Protein AF-0000000078881813 (afdb_homodimer)

Radius of gyration: 20.42 Å; Cα contacts (8 Å, |Δi|>4): 874; chains: 2; bounding box: 48×49×55 Å

Solvent-accessible surface area (backbone atoms only — not comparable to full-atom values): 13806 Å² total; per-residue (Å²): 92,74,41,72,93,50,40,32,41,41,46,77,45,74,48,78,58,74,66,29,39,39,38,38,37,40,37,36,35,58,83,50,38,32,40,39,38,38,39,37,40,37,47,64,66,29,38,38,40,37,37,39,38,37,34,57,82,56,36,33,41,40,38,41,38,37,40,36,49,69,67,31,39,39,38,38,38,39,38,36,33,57,82,50,38,28,40,40,37,40,36,37,40,36,47,64,69,29,38,40,39,39,37,39,37,36,32,58,79,52,37,32,38,40,37,40,38,38,40,36,49,66,73,28,38,38,38,37,38,39,37,36,32,58,82,78,69,42,76,48,74,47,75,46,78,45,115,91,75,40,70,94,49,40,33,40,41,45,77,45,76,46,76,58,74,66,29,38,38,37,39,37,39,37,37,34,58,84,50,37,33,38,40,37,38,37,37,40,36,47,63,68,30,39,39,40,38,38,39,39,36,32,57,81,53,37,33,40,40,36,40,37,37,39,36,50,70,68,31,38,39,39,40,39,40,37,36,34,58,82,50,37,29,39,40,37,40,38,37,40,35,48,65,68,31,38,40,39,38,39,39,38,37,32,58,82,52,38,31,39,40,36,40,36,37,40,36,50,66,73,29,37,40,37,37,38,39,38,37,32,57,82,77,70,42,76,48,74,47,75,46,76,45,113

Structure (mmCIF, N/CA/C/O backbone):
data_AF-0000000078881813-model_v1
#
loop_
_entity.id
_entity.type
_entity.pdbx_description
1 polymer 'Uncharacterized protein'
#
loop_
_atom_site.group_PDB
_atom_site.id
_atom_site.type_symbol
_atom_site.label_atom_id
_atom_site.label_alt_id
_atom_site.label_comp_id
_atom_site.label_asym_id
_atom_site.label_entity_id
_atom_site.label_seq_id
_atom_site.pdbx_PDB_ins_code
_atom_site.Cartn_x
_atom_site.Cartn_y
_atom_site.Cartn_z
_atom_site.occupancy
_atom_site.B_iso_or_equiv
_atom_site.auth_seq_id
_atom_site.auth_comp_id
_atom_site.auth_asym_id
_atom_site.auth_atom_id
_atom_site.pdbx_PDB_model_num
ATOM 1 N N . SER A 1 1 ? 20.75 13.758 -14.344 1 69.25 1 SER A N 1
ATOM 2 C CA . SER A 1 1 ? 20.438 15.07 -14.898 1 69.25 1 SER A CA 1
ATOM 3 C C . SER A 1 1 ? 20.188 16.094 -13.805 1 69.25 1 SER A C 1
ATOM 5 O O . SER A 1 1 ? 19.484 15.812 -12.828 1 69.25 1 SER A O 1
ATOM 7 N N . LEU A 1 2 ? 21 17.188 -1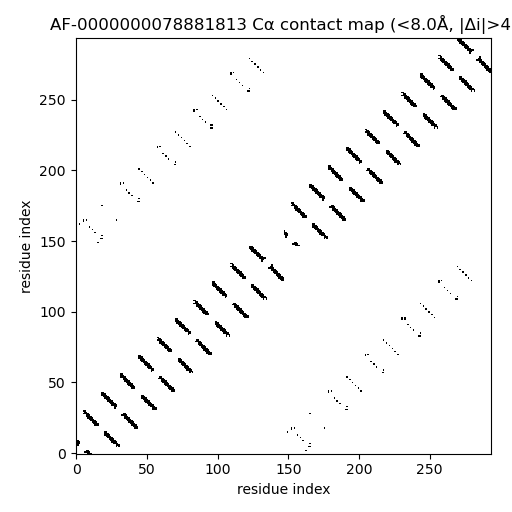3.742 1 71.38 2 LEU A N 1
ATOM 8 C CA . LEU A 1 2 ? 20.828 18.312 -12.82 1 71.38 2 LEU A CA 1
ATOM 9 C C . LEU A 1 2 ? 20.328 19.547 -13.555 1 71.38 2 LEU A C 1
ATOM 11 O O . LEU A 1 2 ? 20.922 19.953 -14.562 1 71.38 2 LEU A O 1
ATOM 15 N N . ILE A 1 3 ? 19.156 19.906 -13.164 1 71.25 3 ILE A N 1
ATOM 16 C CA . ILE A 1 3 ? 18.688 21.203 -13.664 1 71.25 3 ILE A CA 1
ATOM 17 C C . ILE A 1 3 ? 18.859 22.266 -12.586 1 71.25 3 ILE A C 1
ATOM 19 O O . ILE A 1 3 ? 18.094 22.297 -11.617 1 71.25 3 ILE A O 1
ATOM 23 N N . GLN A 1 4 ? 19.844 23.031 -12.68 1 72.12 4 GLN A N 1
ATOM 24 C CA . GLN A 1 4 ? 20.281 23.969 -11.648 1 72.12 4 GLN A CA 1
ATOM 25 C C . GLN A 1 4 ? 19.219 25.031 -11.391 1 72.12 4 GLN A C 1
ATOM 27 O O . GLN A 1 4 ? 18.938 25.359 -10.242 1 72.12 4 GLN A O 1
ATOM 32 N N . LYS A 1 5 ? 18.672 25.516 -12.523 1 69.5 5 LYS A N 1
ATOM 33 C CA . LYS A 1 5 ? 17.719 26.609 -12.352 1 69.5 5 LYS A CA 1
ATOM 34 C C . LYS A 1 5 ? 16.516 26.156 -11.539 1 69.5 5 LYS A C 1
ATOM 36 O O . LYS A 1 5 ? 16.016 26.906 -10.695 1 69.5 5 LYS A O 1
ATOM 41 N N . SER A 1 6 ? 16.172 24.938 -11.672 1 69.44 6 SER A N 1
ATOM 42 C CA . SER A 1 6 ? 15.016 24.406 -10.977 1 69.44 6 SER A CA 1
ATOM 43 C C . SER A 1 6 ? 15.422 23.703 -9.688 1 69.44 6 SER A C 1
ATOM 45 O O . SER A 1 6 ? 14.562 23.344 -8.875 1 69.44 6 SER A O 1
ATOM 47 N N . ARG A 1 7 ? 16.766 23.531 -9.562 1 87.06 7 ARG A N 1
ATOM 48 C CA . ARG A 1 7 ? 17.297 22.844 -8.383 1 87.06 7 ARG A CA 1
ATOM 49 C C . ARG A 1 7 ? 16.719 21.438 -8.258 1 87.06 7 ARG A C 1
ATOM 51 O O . ARG A 1 7 ? 16.281 21.031 -7.18 1 87.06 7 ARG A O 1
ATOM 58 N N . VAL A 1 8 ? 16.609 20.781 -9.422 1 90.12 8 VAL A N 1
ATOM 59 C CA . VAL A 1 8 ? 16.125 19.406 -9.508 1 90.12 8 VAL A CA 1
ATOM 60 C C . VAL A 1 8 ? 17.281 18.484 -9.875 1 90.12 8 VAL A C 1
ATOM 62 O O . VAL A 1 8 ? 18.016 18.75 -10.828 1 90.12 8 VAL A O 1
ATOM 65 N N . LEU A 1 9 ? 17.453 17.438 -9.133 1 92.12 9 LEU A N 1
ATOM 66 C CA . LEU A 1 9 ? 18.406 16.359 -9.422 1 92.12 9 LEU A CA 1
ATOM 67 C C . LEU A 1 9 ? 17.688 15.055 -9.711 1 92.12 9 LEU A C 1
ATOM 69 O O . LEU A 1 9 ? 16.828 14.633 -8.945 1 92.12 9 LEU A O 1
ATOM 73 N N . VAL A 1 10 ? 17.953 14.484 -10.836 1 91.81 10 VAL A N 1
ATOM 74 C CA . VAL A 1 10 ? 17.438 13.164 -11.188 1 91.81 10 VAL A CA 1
ATOM 75 C C . VAL A 1 10 ? 18.594 12.227 -11.5 1 91.81 10 VAL A C 1
ATOM 77 O O . VAL A 1 10 ? 19.5 12.57 -12.273 1 91.81 10 VAL A O 1
ATOM 80 N N . MET A 1 11 ? 18.562 11.078 -10.883 1 91.19 11 MET A N 1
ATOM 81 C CA . MET A 1 11 ? 19.547 10.023 -11.117 1 91.19 11 MET A CA 1
ATOM 82 C C . MET A 1 11 ? 18.859 8.703 -11.438 1 91.19 11 MET A C 1
ATOM 84 O O . MET A 1 11 ? 17.953 8.281 -10.727 1 91.19 11 MET A O 1
ATOM 88 N N . ASN A 1 12 ? 19.297 8.203 -12.5 1 88.25 12 ASN A N 1
ATOM 89 C CA . ASN A 1 12 ? 18.828 6.883 -12.906 1 88.25 12 ASN A CA 1
ATOM 90 C C . ASN A 1 12 ? 19.984 5.902 -13.07 1 88.25 12 ASN A C 1
ATOM 92 O O . ASN A 1 12 ? 20.922 6.164 -13.828 1 88.25 12 ASN A O 1
ATOM 96 N N . ILE A 1 13 ? 19.859 4.938 -12.344 1 91.75 13 ILE A N 1
ATOM 97 C CA . ILE A 1 13 ? 20.859 3.877 -12.469 1 91.75 13 ILE A CA 1
ATOM 98 C C . ILE A 1 13 ? 20.172 2.564 -12.836 1 91.75 13 ILE A C 1
ATOM 100 O O . ILE A 1 13 ? 19.172 2.18 -12.219 1 91.75 13 ILE A O 1
ATOM 104 N N . SER A 1 14 ? 20.609 1.978 -13.922 1 89.75 14 SER A N 1
ATOM 105 C CA . SER A 1 14 ? 20.156 0.64 -14.281 1 89.75 14 SER A CA 1
ATOM 106 C C . SER A 1 14 ? 21.328 -0.321 -14.445 1 89.75 14 SER A C 1
ATOM 108 O O . SER A 1 14 ? 22.281 -0.03 -15.18 1 89.75 14 SER A O 1
ATOM 110 N N . LEU A 1 15 ? 21.266 -1.338 -13.75 1 91.88 15 LEU A N 1
ATOM 111 C CA . LEU A 1 15 ? 22.281 -2.383 -13.844 1 91.88 15 LEU A CA 1
ATOM 112 C C . LEU A 1 15 ? 21.656 -3.707 -14.273 1 91.88 15 LEU A C 1
ATOM 114 O O . LEU A 1 15 ? 20.672 -4.16 -13.68 1 91.88 15 LEU A O 1
ATOM 118 N N . ILE A 1 16 ? 22.156 -4.25 -15.398 1 90.12 16 ILE A N 1
ATOM 119 C CA . ILE A 1 16 ? 21.672 -5.531 -15.906 1 90.12 16 ILE A CA 1
ATOM 120 C C . ILE A 1 16 ? 22.812 -6.551 -15.891 1 90.12 16 ILE A C 1
ATOM 122 O O . ILE A 1 16 ? 23.875 -6.316 -16.484 1 90.12 16 ILE A O 1
ATOM 126 N N . GLN A 1 17 ? 22.672 -7.57 -15.117 1 86.75 17 GLN A N 1
ATOM 127 C CA . GLN A 1 17 ? 23.625 -8.672 -15.078 1 86.75 17 GLN A CA 1
ATOM 128 C C . GLN A 1 17 ? 22.938 -10.016 -15.289 1 86.75 17 GLN A C 1
ATOM 130 O O . GLN A 1 17 ? 22.312 -10.547 -14.367 1 86.75 17 GLN A O 1
ATOM 135 N N . LYS A 1 18 ? 23.047 -10.594 -16.516 1 78.12 18 LYS A N 1
ATOM 136 C CA . LYS A 1 18 ? 22.328 -11.812 -16.875 1 78.12 18 LYS A CA 1
ATOM 137 C C . LYS A 1 18 ? 20.828 -11.656 -16.688 1 78.12 18 LYS A C 1
ATOM 139 O O . LYS A 1 18 ? 20.203 -10.82 -17.328 1 78.12 18 LYS A O 1
ATOM 144 N N . SER A 1 19 ? 20.25 -12.367 -15.836 1 74.81 19 SER A N 1
ATOM 145 C CA . SER A 1 19 ? 18.812 -12.305 -15.664 1 74.81 19 SER A CA 1
ATOM 146 C C . SER A 1 19 ? 18.438 -11.453 -14.453 1 74.81 19 SER A C 1
ATOM 148 O O . SER A 1 19 ? 17.312 -11.547 -13.945 1 74.81 19 SER A O 1
ATOM 150 N N . ARG A 1 20 ? 19.438 -10.633 -14.086 1 88.81 20 ARG A N 1
ATOM 151 C CA . ARG A 1 20 ? 19.172 -9.734 -12.969 1 88.81 20 ARG A CA 1
ATOM 152 C C . ARG A 1 20 ? 19.141 -8.281 -13.43 1 88.81 20 ARG A C 1
ATOM 154 O O . ARG A 1 20 ? 20 -7.848 -14.203 1 88.81 20 ARG A O 1
ATOM 161 N N . VAL A 1 21 ? 18.141 -7.633 -12.969 1 93.31 21 VAL A N 1
ATOM 162 C CA . VAL A 1 21 ? 17.984 -6.223 -13.32 1 93.31 21 VAL A CA 1
ATOM 163 C C . VAL A 1 21 ? 17.812 -5.395 -12.047 1 93.31 21 VAL A C 1
ATOM 165 O O . VAL A 1 21 ? 16.938 -5.695 -11.219 1 93.31 21 VAL A O 1
ATOM 168 N N . LEU A 1 22 ? 18.594 -4.398 -11.844 1 95.56 22 LEU A N 1
ATOM 169 C CA . LEU A 1 22 ? 18.453 -3.412 -10.781 1 95.56 22 LEU A CA 1
ATOM 170 C C . LEU A 1 22 ? 18.219 -2.02 -11.352 1 95.56 22 LEU A C 1
ATOM 172 O O . LEU A 1 22 ? 19.016 -1.545 -12.18 1 95.56 22 LEU A O 1
ATOM 176 N N . ILE A 1 23 ? 17.141 -1.472 -10.922 1 94.62 23 ILE A N 1
ATOM 177 C CA . ILE A 1 23 ? 16.828 -0.104 -11.32 1 94.62 23 ILE A CA 1
ATOM 178 C C . ILE A 1 23 ? 16.672 0.777 -10.086 1 94.62 23 ILE A C 1
ATOM 180 O O . ILE A 1 23 ? 15.938 0.432 -9.164 1 94.62 23 ILE A O 1
ATOM 184 N N . VAL A 1 24 ? 17.375 1.812 -10.07 1 95.44 24 VAL A N 1
ATOM 185 C CA . VAL A 1 24 ? 17.281 2.789 -8.992 1 95.44 24 VAL A CA 1
ATOM 186 C C . VAL A 1 24 ? 17.078 4.184 -9.57 1 95.44 24 VAL A C 1
ATOM 188 O O . VAL A 1 24 ? 17.859 4.637 -10.406 1 95.44 24 VAL A O 1
ATOM 191 N N . ASN A 1 25 ? 16.016 4.715 -9.18 1 93.31 25 ASN A N 1
ATOM 192 C CA . ASN A 1 25 ? 15.766 6.109 -9.531 1 93.31 25 ASN A CA 1
ATOM 193 C C . ASN A 1 25 ? 15.656 6.992 -8.289 1 93.31 25 ASN A C 1
ATOM 195 O O . ASN A 1 25 ? 14.938 6.656 -7.348 1 93.31 25 ASN A O 1
ATOM 199 N N . LYS A 1 26 ? 16.312 8.039 -8.359 1 94.56 26 LYS A N 1
ATOM 200 C CA . LYS A 1 26 ? 16.25 9.031 -7.289 1 94.56 26 LYS A CA 1
ATOM 201 C C . LYS A 1 26 ? 15.992 10.43 -7.844 1 94.56 26 LYS A C 1
ATOM 203 O O . LYS A 1 26 ? 16.641 10.859 -8.797 1 94.56 26 LYS A O 1
ATOM 208 N N . SER A 1 27 ? 15.008 11.039 -7.344 1 91.69 27 SER A N 1
ATOM 209 C CA . SER A 1 27 ? 14.711 12.422 -7.703 1 91.69 27 SER A CA 1
ATOM 210 C C . SER A 1 27 ? 14.625 13.312 -6.469 1 91.69 27 SER A C 1
ATOM 212 O O . SER A 1 27 ? 13.961 12.961 -5.488 1 91.69 27 SER A O 1
ATOM 214 N N . LEU A 1 28 ? 15.258 14.445 -6.586 1 94.12 28 LEU A N 1
ATOM 215 C CA . LEU A 1 28 ? 15.258 15.43 -5.512 1 94.12 28 LEU A CA 1
ATOM 216 C C . LEU A 1 28 ? 14.883 16.812 -6.039 1 94.12 28 LEU A C 1
ATOM 218 O O . LEU A 1 28 ? 15.547 17.328 -6.938 1 94.12 28 LEU A O 1
ATOM 222 N N . ILE A 1 29 ? 13.82 17.266 -5.52 1 92.75 29 ILE A N 1
ATOM 223 C CA . ILE A 1 29 ? 13.477 18.656 -5.789 1 92.75 29 ILE A CA 1
ATOM 224 C C . ILE A 1 29 ? 13.789 19.516 -4.562 1 92.75 29 ILE A C 1
ATOM 226 O O . ILE A 1 29 ? 13.062 19.469 -3.564 1 92.75 29 ILE A O 1
ATOM 230 N N . GLN A 1 30 ? 14.68 20.359 -4.652 1 91.25 30 GLN A N 1
ATOM 231 C CA . GLN A 1 30 ? 15.219 21.062 -3.494 1 91.25 30 GLN A CA 1
ATOM 232 C C . GLN A 1 30 ? 14.281 22.172 -3.047 1 91.25 30 GLN A C 1
ATOM 234 O O . GLN A 1 30 ? 14.078 22.375 -1.848 1 91.25 30 GLN A O 1
ATOM 239 N N . LYS A 1 31 ? 13.695 22.844 -4.012 1 86.81 31 LYS A N 1
ATOM 240 C CA . LYS A 1 31 ? 12.852 23.969 -3.646 1 86.81 31 LYS A CA 1
ATOM 241 C C . LYS A 1 31 ? 11.656 23.531 -2.812 1 86.81 31 LYS A C 1
ATOM 243 O O . LYS A 1 31 ? 11.266 24.203 -1.858 1 86.81 31 LYS A O 1
ATOM 248 N N . SER A 1 32 ? 11.172 22.453 -3.174 1 86.31 32 SER A N 1
ATOM 249 C CA . SER A 1 32 ? 10 21.938 -2.467 1 86.31 32 SER A CA 1
ATOM 250 C C . SER A 1 32 ? 10.414 20.938 -1.386 1 86.31 32 SER A C 1
ATOM 252 O O . SER A 1 32 ? 9.57 20.453 -0.624 1 86.31 32 SER A O 1
ATOM 254 N N . ARG A 1 33 ? 11.688 20.578 -1.403 1 93.56 33 ARG A N 1
ATOM 255 C CA . ARG A 1 33 ? 12.227 19.625 -0.442 1 93.56 33 ARG A CA 1
ATOM 256 C C . ARG A 1 33 ? 11.523 18.281 -0.556 1 93.56 33 ARG A C 1
ATOM 258 O O . ARG A 1 33 ? 11.07 17.719 0.447 1 93.56 33 ARG A O 1
ATOM 265 N N . VAL A 1 34 ? 11.398 17.828 -1.72 1 95.44 34 VAL A N 1
ATOM 266 C CA . VAL A 1 34 ? 10.773 16.547 -2.02 1 95.44 34 VAL A CA 1
ATOM 267 C C . VAL A 1 34 ? 11.836 15.555 -2.506 1 95.44 34 VAL A C 1
ATOM 269 O O . VAL A 1 34 ? 12.641 15.875 -3.381 1 95.44 34 VAL A O 1
ATOM 272 N N . LEU A 1 35 ? 11.859 14.422 -1.918 1 96.75 35 LEU A N 1
ATOM 273 C CA . LEU A 1 35 ? 12.695 13.305 -2.332 1 96.75 35 LEU A CA 1
ATOM 274 C C . LEU A 1 35 ? 11.852 12.094 -2.717 1 96.75 35 LEU A C 1
ATOM 276 O O . LEU A 1 35 ? 10.945 11.703 -1.97 1 96.75 35 LEU A O 1
ATOM 280 N N . VAL A 1 36 ? 12.047 11.555 -3.863 1 97.38 36 VAL A N 1
ATOM 281 C CA . VAL A 1 36 ? 11.422 10.312 -4.305 1 97.38 36 VAL A CA 1
ATOM 282 C C . VAL A 1 36 ? 12.492 9.32 -4.742 1 97.38 36 VAL A C 1
ATOM 284 O O . VAL A 1 36 ? 13.391 9.664 -5.512 1 97.38 36 VAL A O 1
ATOM 287 N N . MET A 1 37 ? 12.391 8.117 -4.254 1 97 37 MET A N 1
ATOM 288 C CA . MET A 1 37 ? 13.297 7.035 -4.609 1 97 37 MET A CA 1
ATOM 289 C C . MET A 1 37 ? 12.523 5.773 -4.977 1 97 37 MET A C 1
ATOM 291 O O . MET A 1 37 ? 11.609 5.371 -4.258 1 97 37 MET A O 1
ATOM 295 N N . ASN A 1 38 ? 12.867 5.324 -6.07 1 95.38 38 ASN A N 1
ATOM 296 C CA . ASN A 1 38 ? 12.312 4.055 -6.523 1 95.38 38 ASN A CA 1
ATOM 297 C C . ASN A 1 38 ? 13.406 3.012 -6.742 1 95.38 38 ASN A C 1
ATOM 299 O O . ASN A 1 38 ? 14.406 3.287 -7.41 1 95.38 38 ASN A O 1
ATOM 303 N N . ILE A 1 39 ? 13.18 1.931 -6.215 1 97.31 39 ILE A N 1
ATOM 304 C CA . ILE A 1 39 ? 14.109 0.819 -6.402 1 97.31 39 ILE A CA 1
ATOM 305 C C . ILE A 1 39 ? 13.352 -0.406 -6.906 1 97.31 39 ILE A C 1
ATOM 307 O O . ILE A 1 39 ? 12.312 -0.776 -6.344 1 97.31 39 ILE A O 1
ATOM 311 N N . SER A 1 40 ? 13.812 -0.958 -7.926 1 96.25 40 SER A N 1
ATOM 312 C CA . SER A 1 40 ? 13.273 -2.223 -8.414 1 96.25 40 SER A CA 1
ATOM 313 C C . SER A 1 40 ? 14.391 -3.244 -8.633 1 96.25 40 SER A C 1
ATOM 315 O O . SER A 1 40 ? 15.398 -2.941 -9.266 1 96.25 40 SER A O 1
ATOM 317 N N . LEU A 1 41 ? 14.211 -4.352 -8.109 1 97.62 41 LEU A N 1
ATOM 318 C CA . LEU A 1 41 ? 15.117 -5.477 -8.297 1 97.62 41 LEU A CA 1
ATOM 319 C C . LEU A 1 41 ? 14.375 -6.684 -8.859 1 97.62 41 LEU A C 1
ATOM 321 O O . LEU A 1 41 ? 13.406 -7.156 -8.266 1 97.62 41 LEU A O 1
ATOM 325 N N . ILE A 1 42 ? 14.773 -7.117 -10.016 1 95.31 42 ILE A N 1
ATOM 326 C CA . ILE A 1 42 ? 14.18 -8.281 -10.664 1 95.31 42 ILE A CA 1
ATOM 327 C C . ILE A 1 42 ? 15.234 -9.383 -10.805 1 95.31 42 ILE A C 1
ATOM 329 O O . ILE A 1 42 ? 16.312 -9.156 -11.344 1 95.31 42 ILE A O 1
ATOM 333 N N . GLN A 1 43 ? 14.938 -10.492 -10.297 1 92.81 43 GLN A N 1
ATOM 334 C CA . GLN A 1 43 ? 15.797 -11.672 -10.414 1 92.81 43 GLN A CA 1
ATOM 335 C C . GLN A 1 43 ? 14.969 -12.922 -10.688 1 92.81 43 GLN A C 1
ATOM 337 O O . GLN A 1 43 ? 14.328 -13.461 -9.781 1 92.81 43 GLN A O 1
ATOM 342 N N . LYS A 1 44 ? 15.023 -13.273 -11.953 1 83 44 LYS A N 1
ATOM 343 C CA . LYS A 1 44 ? 14.172 -14.383 -12.375 1 83 44 LYS A CA 1
ATOM 344 C C . LYS A 1 44 ? 12.703 -14.086 -12.086 1 83 44 LYS A C 1
ATOM 346 O O . LYS A 1 44 ? 12.148 -13.109 -12.594 1 83 44 LYS A O 1
ATOM 351 N N . SER A 1 45 ? 12.109 -14.898 -11.289 1 81.5 45 SER A N 1
ATOM 352 C CA . SER A 1 45 ? 10.688 -14.688 -11.031 1 81.5 45 SER A CA 1
ATOM 353 C C . SER A 1 45 ? 10.469 -13.961 -9.703 1 81.5 45 SER A C 1
ATOM 355 O O . SER A 1 45 ? 9.352 -13.938 -9.18 1 81.5 45 SER A O 1
ATOM 357 N N . ARG A 1 46 ? 11.508 -13.398 -9.242 1 94.25 46 ARG A N 1
ATOM 358 C CA . ARG A 1 46 ? 11.406 -12.594 -8.023 1 94.25 46 ARG A CA 1
ATOM 359 C C . ARG A 1 46 ? 11.469 -11.109 -8.352 1 94.25 46 ARG A C 1
ATOM 361 O O . ARG A 1 46 ? 12.32 -10.672 -9.125 1 94.25 46 ARG A O 1
ATOM 368 N N . VAL A 1 47 ? 10.555 -10.43 -7.812 1 97.38 47 VAL A N 1
ATOM 369 C CA . VAL A 1 47 ? 10.5 -8.992 -8.047 1 97.38 47 VAL A CA 1
ATOM 370 C C . VAL A 1 47 ? 10.391 -8.258 -6.715 1 97.38 47 VAL A C 1
ATOM 372 O O . VAL A 1 47 ? 9.516 -8.562 -5.898 1 97.38 47 VAL A O 1
ATOM 375 N N . LEU A 1 48 ? 11.242 -7.371 -6.414 1 98.5 48 LEU A N 1
ATOM 376 C CA . LEU A 1 48 ? 11.18 -6.438 -5.293 1 98.5 48 LEU A CA 1
ATOM 377 C C . LEU A 1 48 ? 11.047 -5.004 -5.789 1 98.5 48 LEU A C 1
ATOM 379 O O . LEU A 1 48 ? 11.852 -4.539 -6.594 1 98.5 48 LEU A O 1
ATOM 383 N N . VAL A 1 49 ? 10 -4.383 -5.363 1 98.25 49 VAL A N 1
ATOM 384 C CA . VAL A 1 49 ? 9.82 -2.967 -5.672 1 98.25 49 VAL A CA 1
ATOM 385 C C . VAL A 1 49 ? 9.672 -2.17 -4.375 1 98.25 49 VAL A C 1
ATOM 387 O O . VAL A 1 49 ? 8.906 -2.551 -3.486 1 98.25 49 VAL A O 1
ATOM 390 N N . MET A 1 50 ? 10.398 -1.102 -4.254 1 97.94 50 MET A N 1
ATOM 391 C CA . MET A 1 50 ? 10.328 -0.208 -3.1 1 97.94 50 MET A CA 1
ATOM 392 C C . MET A 1 50 ? 10.25 1.248 -3.545 1 97.94 50 MET A C 1
ATOM 394 O O . MET A 1 50 ? 11.023 1.686 -4.398 1 97.94 50 MET A O 1
ATOM 398 N N . ASN A 1 51 ? 9.352 1.87 -3.039 1 97.31 51 ASN A N 1
ATOM 399 C CA . ASN A 1 51 ? 9.227 3.307 -3.264 1 97.31 51 ASN A CA 1
ATOM 400 C C . ASN A 1 51 ? 9.234 4.082 -1.949 1 97.31 51 ASN A C 1
ATOM 402 O O . ASN A 1 51 ? 8.57 3.699 -0.99 1 97.31 51 ASN A O 1
ATOM 406 N N . ILE A 1 52 ? 9.93 5.086 -1.947 1 98.31 52 ILE A N 1
ATOM 407 C CA . ILE A 1 52 ? 9.977 5.988 -0.802 1 98.31 52 ILE A CA 1
ATOM 408 C C . ILE A 1 52 ? 9.734 7.426 -1.266 1 98.31 52 ILE A C 1
ATOM 410 O O . ILE A 1 52 ? 10.383 7.902 -2.197 1 98.31 52 ILE A O 1
ATOM 414 N N . SER A 1 53 ? 8.82 8.094 -0.698 1 97.31 53 SER A N 1
ATOM 415 C CA . SER A 1 53 ? 8.555 9.508 -0.941 1 97.31 53 SER A CA 1
ATOM 416 C C . SER A 1 53 ? 8.602 10.305 0.356 1 97.31 53 SER A C 1
ATOM 418 O O . SER A 1 53 ? 7.918 9.969 1.325 1 97.31 53 SER A O 1
ATOM 420 N N . LEU A 1 54 ? 9.352 11.297 0.348 1 97.69 54 LEU A N 1
ATOM 421 C CA . LEU A 1 54 ? 9.5 12.18 1.502 1 97.69 54 LEU A CA 1
ATOM 422 C C . LEU A 1 54 ? 9.242 13.633 1.113 1 97.69 54 LEU A C 1
ATOM 424 O O . LEU A 1 54 ? 9.898 14.164 0.216 1 97.69 54 LEU A O 1
ATOM 428 N N . ILE A 1 55 ? 8.258 14.148 1.7 1 96.56 55 ILE A N 1
ATOM 429 C CA . ILE A 1 55 ? 8.023 15.586 1.581 1 96.56 55 ILE A CA 1
ATOM 430 C C . ILE A 1 55 ? 8.367 16.281 2.898 1 96.56 55 ILE A C 1
ATOM 432 O O . ILE A 1 55 ? 7.586 16.234 3.854 1 96.56 55 ILE A O 1
ATOM 436 N N . GLN A 1 56 ? 9.375 16.984 2.943 1 95 56 GLN A N 1
ATOM 437 C CA . GLN A 1 56 ? 9.922 17.516 4.191 1 95 56 GLN A CA 1
ATOM 438 C C . GLN A 1 56 ? 9.094 18.672 4.711 1 95 56 GLN A C 1
ATOM 440 O O . GLN A 1 56 ? 8.867 18.797 5.918 1 95 56 GLN A O 1
ATOM 445 N N . LYS A 1 57 ? 8.602 19.469 3.811 1 91.31 57 LYS A N 1
ATOM 446 C CA . LYS A 1 57 ? 7.852 20.641 4.262 1 91.31 57 LYS A CA 1
ATOM 447 C C . LYS A 1 57 ? 6.582 20.219 5 1 91.31 57 LYS A C 1
ATOM 449 O O . LYS A 1 57 ? 6.207 20.844 6 1 91.31 57 LYS A O 1
ATOM 454 N N . SER A 1 58 ? 6.027 19.234 4.504 1 89.56 58 SER A N 1
ATOM 455 C CA . SER A 1 58 ? 4.805 18.734 5.129 1 89.56 58 SER A CA 1
ATOM 456 C C . SER A 1 58 ? 5.109 17.641 6.148 1 89.56 58 SER A C 1
ATOM 458 O O . SER A 1 58 ? 4.207 17.156 6.836 1 89.56 58 SER A O 1
ATOM 460 N N . ARG A 1 59 ? 6.34 17.203 6.168 1 95.81 59 ARG A N 1
ATOM 461 C CA . ARG A 1 59 ? 6.781 16.156 7.074 1 95.81 59 ARG A CA 1
ATOM 462 C C . ARG A 1 59 ? 5.992 14.867 6.844 1 95.81 59 ARG A C 1
ATOM 464 O O . ARG A 1 59 ? 5.477 14.273 7.793 1 95.81 59 ARG A O 1
ATOM 471 N N . VAL A 1 60 ? 5.879 14.531 5.629 1 97.25 60 VAL A N 1
ATOM 472 C CA . VAL A 1 60 ? 5.16 13.328 5.227 1 97.25 60 VAL A CA 1
ATOM 473 C C . VAL A 1 60 ? 6.145 12.312 4.648 1 97.25 60 VAL A C 1
ATOM 475 O O . VAL A 1 60 ? 6.98 12.656 3.811 1 97.25 60 VAL A O 1
ATOM 478 N N . LEU A 1 61 ? 6.129 11.164 5.121 1 98.12 61 LEU A N 1
ATOM 479 C CA . LEU A 1 61 ? 6.879 10.023 4.605 1 98.12 61 LEU A CA 1
ATOM 480 C C . LEU A 1 61 ? 5.938 8.898 4.172 1 98.12 61 LEU A C 1
ATOM 482 O O . LEU A 1 61 ? 5.043 8.508 4.926 1 98.12 61 LEU A O 1
ATOM 486 N N . VAL A 1 62 ? 6.027 8.422 2.969 1 98.56 62 VAL A N 1
ATOM 487 C CA . VAL A 1 62 ? 5.309 7.25 2.473 1 98.56 62 VAL A CA 1
ATOM 488 C C . VAL A 1 62 ? 6.301 6.227 1.927 1 98.56 62 VAL A C 1
ATOM 490 O O . VAL A 1 62 ? 7.184 6.57 1.134 1 98.56 62 VAL A O 1
ATOM 493 N N . MET A 1 63 ? 6.211 5.004 2.357 1 98.5 63 MET A N 1
ATOM 494 C CA . MET A 1 63 ? 7.039 3.896 1.896 1 98.5 63 MET A CA 1
ATOM 495 C C . MET A 1 63 ? 6.176 2.713 1.471 1 98.5 63 MET A C 1
ATOM 497 O O . MET A 1 63 ? 5.277 2.297 2.207 1 98.5 63 MET A O 1
ATOM 501 N N . ASN A 1 64 ? 6.387 2.311 0.31 1 97.81 64 ASN A N 1
ATOM 502 C CA . ASN A 1 64 ? 5.742 1.108 -0.202 1 97.81 64 ASN A CA 1
ATOM 5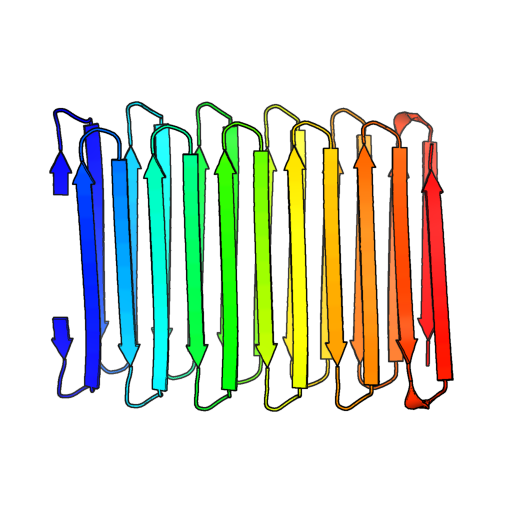03 C C . ASN A 1 64 ? 6.762 0.042 -0.586 1 97.81 64 ASN A C 1
ATOM 505 O O . ASN A 1 64 ? 7.727 0.328 -1.3 1 97.81 64 ASN A O 1
ATOM 509 N N . ILE A 1 65 ? 6.512 -1.092 -0.103 1 98.56 65 ILE A N 1
ATOM 510 C CA . ILE A 1 65 ? 7.363 -2.225 -0.455 1 98.56 65 ILE A CA 1
ATOM 511 C C . ILE A 1 65 ? 6.5 -3.373 -0.976 1 98.56 65 ILE A C 1
ATOM 513 O O . ILE A 1 65 ? 5.488 -3.723 -0.366 1 98.56 65 ILE A O 1
ATOM 517 N N . SER A 1 66 ? 6.848 -3.885 -2.068 1 98.12 66 SER A N 1
ATOM 518 C CA . SER A 1 66 ? 6.215 -5.094 -2.592 1 98.12 66 SER A CA 1
ATOM 519 C C . SER A 1 66 ? 7.254 -6.148 -2.949 1 98.12 66 SER A C 1
ATOM 521 O O . SER A 1 66 ? 8.234 -5.855 -3.631 1 98.12 66 SER A O 1
ATOM 523 N N . LEU A 1 67 ? 7.039 -7.266 -2.486 1 98.62 67 LEU A N 1
ATOM 524 C CA . LEU A 1 67 ? 7.883 -8.414 -2.793 1 98.62 67 LEU A CA 1
ATOM 525 C C . LEU A 1 67 ? 7.059 -9.555 -3.391 1 98.62 67 LEU A C 1
ATOM 527 O O . LEU A 1 67 ? 6.094 -10.016 -2.775 1 98.62 67 LEU A O 1
ATOM 531 N N . ILE A 1 68 ? 7.395 -9.945 -4.57 1 97.62 68 ILE A N 1
ATOM 532 C CA . ILE A 1 68 ? 6.738 -11.062 -5.246 1 97.62 68 ILE A CA 1
ATOM 533 C C . ILE A 1 68 ? 7.73 -12.203 -5.449 1 97.62 68 ILE A C 1
ATOM 535 O O . ILE A 1 68 ? 8.805 -12 -6.02 1 97.62 68 ILE A O 1
ATOM 539 N N . GLN A 1 69 ? 7.383 -13.305 -4.996 1 94.31 69 GLN A N 1
ATOM 540 C CA . GLN A 1 69 ? 8.18 -14.516 -5.172 1 94.31 69 GLN A CA 1
ATOM 541 C C . GLN A 1 69 ? 7.293 -15.711 -5.504 1 94.31 69 GLN A C 1
ATOM 543 O O . GLN A 1 69 ? 6.625 -16.266 -4.621 1 94.31 69 GLN A O 1
ATOM 548 N N . LYS A 1 70 ? 7.328 -16.031 -6.754 1 83.56 70 LYS A N 1
ATOM 549 C CA . LYS A 1 70 ? 6.418 -17.078 -7.203 1 83.56 70 LYS A CA 1
ATOM 550 C C . LYS A 1 70 ? 4.969 -16.703 -6.898 1 83.56 70 LYS A C 1
ATOM 552 O O . LYS A 1 70 ? 4.465 -15.688 -7.367 1 83.56 70 LYS A O 1
ATOM 557 N N . SER A 1 71 ? 4.312 -17.5 -6.129 1 81.56 71 SER A N 1
ATOM 558 C CA . SER A 1 71 ? 2.908 -17.219 -5.855 1 81.56 71 SER A CA 1
ATOM 559 C C . SER A 1 71 ? 2.73 -16.547 -4.492 1 81.56 71 SER A C 1
ATOM 561 O O . SER A 1 71 ? 1.622 -16.516 -3.953 1 81.56 71 SER A O 1
ATOM 563 N N . ARG A 1 72 ? 3.781 -16.062 -4.02 1 95.19 72 ARG A N 1
ATOM 564 C CA . ARG A 1 72 ? 3.701 -15.32 -2.762 1 95.19 72 ARG A CA 1
ATOM 565 C C . ARG A 1 72 ? 3.854 -13.828 -2.994 1 95.19 72 ARG A C 1
ATOM 567 O O . ARG A 1 72 ? 4.703 -13.398 -3.777 1 95.19 72 ARG A O 1
ATOM 574 N N . VAL A 1 73 ? 3.057 -13.133 -2.377 1 98.31 73 VAL A N 1
ATOM 575 C CA . VAL A 1 73 ? 3.09 -11.672 -2.49 1 98.31 73 VAL A CA 1
ATOM 576 C C . VAL A 1 73 ? 3.111 -11.047 -1.099 1 98.31 73 VAL A C 1
ATOM 578 O O . VAL A 1 73 ? 2.301 -11.398 -0.239 1 98.31 73 VAL A O 1
ATOM 581 N N . LEU A 1 74 ? 4.043 -10.242 -0.786 1 98.62 74 LEU A N 1
ATOM 582 C CA . LEU A 1 74 ? 4.094 -9.398 0.405 1 98.62 74 LEU A CA 1
ATOM 583 C C . LEU A 1 74 ? 4.02 -7.926 0.029 1 98.62 74 LEU A C 1
ATOM 585 O O . LEU A 1 74 ? 4.801 -7.449 -0.796 1 98.62 74 LEU A O 1
ATOM 589 N N . VAL A 1 75 ? 3.064 -7.27 0.548 1 98.62 75 VAL A N 1
ATOM 590 C CA . VAL A 1 75 ? 2.943 -5.824 0.365 1 98.62 75 VAL A CA 1
ATOM 591 C C . VAL A 1 75 ? 2.943 -5.129 1.724 1 98.62 75 VAL A C 1
ATOM 593 O O . VAL A 1 75 ? 2.227 -5.543 2.639 1 98.62 75 VAL A O 1
ATOM 596 N N . LYS A 1 76 ? 3.805 -4.113 1.902 1 98.44 76 LYS A N 1
ATOM 597 C CA . LYS A 1 76 ? 3.863 -3.289 3.105 1 98.44 76 LYS A CA 1
ATOM 598 C C . LYS A 1 76 ? 3.82 -1.805 2.756 1 98.44 76 LYS A C 1
ATOM 600 O O . LYS A 1 76 ? 4.594 -1.336 1.921 1 98.44 76 LYS A O 1
ATOM 605 N N . ASN A 1 77 ? 2.898 -1.148 3.328 1 98.25 77 ASN A N 1
ATOM 606 C CA . ASN A 1 77 ? 2.822 0.303 3.197 1 98.25 77 ASN A CA 1
ATOM 607 C C . ASN A 1 77 ? 2.93 0.995 4.551 1 98.25 77 ASN A C 1
ATOM 609 O O . ASN A 1 77 ? 2.287 0.578 5.52 1 98.25 77 ASN A O 1
ATOM 613 N N . ILE A 1 78 ? 3.66 1.957 4.586 1 98.62 78 ILE A N 1
ATOM 614 C CA . ILE A 1 78 ? 3.789 2.787 5.777 1 98.62 78 ILE A CA 1
ATOM 615 C C . ILE A 1 78 ? 3.615 4.258 5.406 1 98.62 78 ILE A C 1
ATOM 617 O O . ILE A 1 78 ? 4.27 4.754 4.484 1 98.62 78 ILE A O 1
ATOM 621 N N . SER A 1 79 ? 2.75 4.926 6.059 1 98.06 79 SER A N 1
ATOM 622 C CA . SER A 1 79 ? 2.551 6.363 5.902 1 98.06 79 SER A CA 1
ATOM 623 C C . SER A 1 79 ? 2.668 7.09 7.238 1 98.06 79 SER A C 1
ATOM 625 O O . SER A 1 79 ? 1.991 6.734 8.203 1 98.06 79 SER A O 1
ATOM 627 N N . LEU A 1 80 ? 3.473 8.055 7.246 1 98.12 80 LEU A N 1
ATOM 628 C CA . LEU A 1 80 ? 3.697 8.844 8.445 1 98.12 80 LEU A CA 1
ATOM 629 C C . LEU A 1 80 ? 3.504 10.336 8.164 1 98.12 80 LEU A C 1
ATOM 631 O O . LEU A 1 80 ? 4.156 10.891 7.281 1 98.12 80 LEU A O 1
ATOM 635 N N . ILE A 1 81 ? 2.574 10.859 8.844 1 97.25 81 ILE A N 1
ATOM 636 C CA . ILE A 1 81 ? 2.416 12.305 8.836 1 97.25 81 ILE A CA 1
ATOM 637 C C . ILE A 1 81 ? 2.824 12.875 10.188 1 97.25 81 ILE A C 1
ATOM 639 O O . ILE A 1 81 ? 2.061 12.805 11.156 1 97.25 81 ILE A O 1
ATOM 643 N N . GLN A 1 82 ? 3.883 13.516 10.273 1 95.88 82 GLN A N 1
ATOM 644 C CA . GLN A 1 82 ? 4.477 13.914 11.547 1 95.88 82 GLN A CA 1
ATOM 645 C C . GLN A 1 82 ? 3.732 15.102 12.148 1 95.88 82 GLN A C 1
ATOM 647 O O . GLN A 1 82 ? 3.555 15.172 13.367 1 95.88 82 GLN A O 1
ATOM 652 N N . LYS A 1 83 ? 3.291 15.953 11.305 1 93.19 83 LYS A N 1
ATOM 653 C CA . LYS A 1 83 ? 2.617 17.141 11.844 1 93.19 83 LYS A CA 1
ATOM 654 C C . LYS A 1 83 ? 1.351 16.75 12.594 1 93.19 83 LYS A C 1
ATOM 656 O O . LYS A 1 83 ? 1.034 17.344 13.633 1 93.19 83 LYS A O 1
ATOM 661 N N . SER A 1 84 ? 0.737 15.789 12.062 1 90.44 84 SER A N 1
ATOM 662 C CA . SER A 1 84 ? -0.496 15.328 12.688 1 90.44 84 SER A CA 1
ATOM 663 C C . SER A 1 84 ? -0.235 14.156 13.625 1 90.44 84 SER A C 1
ATOM 665 O O . SER A 1 84 ? -1.152 13.664 14.281 1 90.44 84 SER A O 1
ATOM 667 N N . ARG A 1 85 ? 0.97 13.648 13.617 1 96.44 85 ARG A N 1
ATOM 668 C CA . ARG A 1 85 ? 1.363 12.508 14.438 1 96.44 85 ARG A CA 1
ATOM 669 C C . ARG A 1 85 ? 0.501 11.289 14.125 1 96.44 85 ARG A C 1
ATOM 671 O O . ARG A 1 85 ? -0.023 10.641 15.039 1 96.44 85 ARG A O 1
ATOM 678 N N . VAL A 1 86 ? 0.346 11.086 12.891 1 97.44 86 VAL A N 1
ATOM 679 C CA . VAL A 1 86 ? -0.446 9.953 12.422 1 97.44 86 VAL A CA 1
ATOM 680 C C . VAL A 1 86 ? 0.466 8.922 11.75 1 97.44 86 VAL A C 1
ATOM 682 O O . VAL A 1 86 ? 1.304 9.281 10.914 1 97.44 86 VAL A O 1
ATOM 685 N N . LEU A 1 87 ? 0.379 7.727 12.133 1 98.31 87 LEU A N 1
ATOM 686 C CA . LEU A 1 87 ? 1.045 6.586 11.516 1 98.31 87 LEU A CA 1
ATOM 687 C C . LEU A 1 87 ? 0.027 5.551 11.047 1 98.31 87 LEU A C 1
ATOM 689 O O . LEU A 1 87 ? -0.858 5.152 11.805 1 98.31 87 LEU A O 1
ATOM 693 N N . VAL A 1 88 ? 0.076 5.184 9.797 1 98.62 88 VAL A N 1
ATOM 694 C CA . VAL A 1 88 ? -0.723 4.09 9.25 1 98.62 88 VAL A CA 1
ATOM 695 C C . VAL A 1 88 ? 0.194 3.045 8.617 1 98.62 88 VAL A C 1
ATOM 697 O O . VAL A 1 88 ? 1.082 3.383 7.832 1 98.62 88 VAL A O 1
ATOM 700 N N . MET A 1 89 ? 0.036 1.784 8.938 1 98.5 89 MET A N 1
ATOM 701 C CA . MET A 1 89 ? 0.788 0.662 8.383 1 98.5 89 MET A CA 1
ATOM 702 C C . MET A 1 89 ? -0.152 -0.439 7.902 1 98.5 89 MET A C 1
ATOM 704 O O . MET A 1 89 ? -1.045 -0.864 8.633 1 98.5 89 MET A O 1
ATOM 708 N N . ASN A 1 90 ? -0.024 -0.777 6.738 1 97.88 90 ASN A N 1
ATOM 709 C CA . ASN A 1 90 ? -0.744 -1.907 6.164 1 97.88 90 ASN A CA 1
ATOM 710 C C . ASN A 1 90 ? 0.21 -3.008 5.707 1 97.88 90 ASN A C 1
ATOM 712 O O . ASN A 1 90 ? 1.194 -2.734 5.016 1 97.88 90 ASN A O 1
ATOM 716 N N . ILE A 1 91 ? -0.08 -4.129 6.07 1 98.69 91 ILE A N 1
ATOM 717 C CA . ILE A 1 91 ? 0.683 -5.289 5.629 1 98.69 91 ILE A CA 1
ATOM 718 C C . ILE A 1 91 ? -0.265 -6.34 5.055 1 98.69 91 ILE A C 1
ATOM 720 O O . ILE A 1 91 ? -1.283 -6.668 5.668 1 98.69 91 ILE A O 1
ATOM 724 N N . SER A 1 92 ? 0.009 -6.809 3.965 1 98.25 92 SER A N 1
ATOM 725 C CA . SER A 1 92 ? -0.723 -7.926 3.379 1 98.25 92 SER A CA 1
ATOM 726 C C . SER A 1 92 ? 0.226 -9.031 2.92 1 98.25 92 SER A C 1
ATOM 728 O O . SER A 1 92 ? 1.252 -8.75 2.297 1 98.25 92 SER A O 1
ATOM 730 N N . ILE A 1 93 ? -0.062 -10.156 3.24 1 98.62 93 ILE A N 1
ATOM 731 C CA . ILE A 1 93 ? 0.669 -11.336 2.793 1 98.62 93 ILE A CA 1
ATOM 732 C C . ILE A 1 93 ? -0.29 -12.312 2.119 1 98.62 93 ILE A C 1
ATOM 734 O O . ILE A 1 93 ? -1.309 -12.695 2.701 1 98.62 93 ILE A O 1
ATOM 738 N N . ILE A 1 94 ? 0.019 -12.688 0.952 1 98 94 ILE A N 1
ATOM 739 C CA . ILE A 1 94 ? -0.753 -13.672 0.202 1 98 94 ILE A CA 1
ATOM 740 C C . ILE A 1 94 ? 0.134 -14.859 -0.156 1 98 94 ILE A C 1
ATOM 742 O O . ILE A 1 94 ? 1.207 -14.688 -0.74 1 98 94 ILE A O 1
ATOM 746 N N . GLN A 1 95 ? -0.271 -15.961 0.146 1 94.88 95 GLN A N 1
ATOM 747 C CA . GLN A 1 95 ? 0.41 -17.203 -0.191 1 94.88 95 GLN A CA 1
ATOM 748 C C . GLN A 1 95 ? -0.59 -18.297 -0.545 1 94.88 95 GLN A C 1
ATOM 750 O O . GLN A 1 95 ? -1.261 -18.844 0.334 1 94.88 95 GLN A O 1
ATOM 755 N N . LYS A 1 96 ? -0.684 -18.531 -1.804 1 86.25 96 LYS A N 1
ATOM 756 C CA . LYS A 1 96 ? -1.709 -19.453 -2.277 1 86.25 96 LYS A CA 1
ATOM 757 C C . LYS A 1 96 ? -3.104 -18.984 -1.869 1 86.25 96 LYS A C 1
ATOM 759 O O . LYS A 1 96 ? -3.525 -17.875 -2.23 1 86.25 96 LYS A O 1
ATOM 764 N N . SER A 1 97 ? -3.756 -19.781 -1.092 1 83.5 97 SER A N 1
ATOM 765 C CA . SER A 1 97 ? -5.117 -19.422 -0.716 1 83.5 97 SER A CA 1
ATOM 766 C C . SER A 1 97 ? -5.168 -18.875 0.704 1 83.5 97 SER A C 1
ATOM 768 O O . SER A 1 97 ? -6.246 -18.75 1.291 1 83.5 97 SER A O 1
ATOM 770 N N . ARG A 1 98 ? -4.055 -18.516 1.175 1 95.75 98 ARG A N 1
ATOM 771 C CA . ARG A 1 98 ? -4.004 -17.891 2.49 1 95.75 98 ARG A CA 1
ATOM 772 C C . ARG A 1 98 ? -3.75 -16.391 2.367 1 95.75 98 ARG A C 1
ATOM 774 O O . ARG A 1 98 ? -2.898 -15.961 1.585 1 95.75 98 ARG A O 1
ATOM 781 N N . VAL A 1 99 ? -4.465 -15.711 3.1 1 98.31 99 VAL A N 1
ATOM 782 C CA . VAL A 1 99 ? -4.336 -14.258 3.078 1 98.31 99 VAL A CA 1
ATOM 783 C C . VAL A 1 99 ? -4.254 -13.727 4.508 1 98.31 99 VAL A C 1
ATOM 785 O O . VAL A 1 99 ? -5.09 -14.055 5.352 1 98.31 99 VAL A O 1
ATOM 788 N N . LEU A 1 100 ? -3.26 -12.992 4.84 1 98.62 100 LEU A N 1
ATOM 789 C CA . LEU A 1 100 ? -3.137 -12.234 6.082 1 98.62 100 LEU A CA 1
ATOM 790 C C . LEU A 1 100 ? -3.109 -10.734 5.809 1 98.62 100 LEU A C 1
ATOM 792 O O . LEU A 1 100 ? -2.303 -10.266 5.004 1 98.62 100 LEU A O 1
ATOM 796 N N . VAL A 1 101 ? -3.979 -10.055 6.387 1 98.62 101 VAL A N 1
ATOM 797 C CA . VAL A 1 101 ? -3.994 -8.594 6.305 1 98.62 101 VAL A CA 1
ATOM 798 C C . VAL A 1 101 ? -3.938 -7.996 7.707 1 98.62 101 VAL A C 1
ATOM 800 O O . VAL A 1 101 ? -4.664 -8.43 8.602 1 98.62 101 VAL A O 1
ATOM 803 N N . LYS A 1 102 ? -3.008 -7.074 7.922 1 98.19 102 LYS A N 1
ATOM 804 C CA . LYS A 1 102 ? -2.885 -6.332 9.172 1 98.19 102 LYS A CA 1
ATOM 805 C C . LYS A 1 102 ? -2.84 -4.828 8.922 1 98.19 102 LYS A C 1
ATOM 807 O O . LYS A 1 102 ? -2.051 -4.355 8.102 1 98.19 102 LYS A O 1
ATOM 812 N N . ASN A 1 103 ? -3.707 -4.18 9.562 1 97.94 103 ASN A N 1
ATOM 813 C CA . ASN A 1 103 ? -3.699 -2.719 9.531 1 97.94 103 ASN A CA 1
ATOM 814 C C . ASN A 1 103 ? -3.514 -2.127 10.922 1 97.94 103 ASN A C 1
ATOM 816 O O . ASN A 1 103 ? -4.156 -2.568 11.883 1 97.94 103 ASN A O 1
ATOM 820 N N . ILE A 1 104 ? -2.688 -1.22 10.984 1 98.56 104 ILE A N 1
ATOM 821 C CA . ILE A 1 104 ? -2.473 -0.485 12.227 1 98.56 104 ILE A CA 1
ATOM 822 C C . ILE A 1 104 ? -2.557 1.017 11.961 1 98.56 104 ILE A C 1
ATOM 824 O O . ILE A 1 104 ? -1.902 1.528 11.047 1 98.56 104 ILE A O 1
ATOM 828 N N . SER A 1 105 ? -3.338 1.685 12.734 1 97.88 105 SER A N 1
ATOM 829 C CA . SER A 1 105 ? -3.438 3.139 12.68 1 97.88 105 SER A CA 1
ATOM 830 C C . SER A 1 105 ? -3.25 3.758 14.055 1 97.88 105 SER A C 1
ATOM 832 O O . SER A 1 105 ? -3.924 3.373 15.016 1 97.88 105 SER A O 1
ATOM 834 N N . LEU A 1 106 ? -2.379 4.648 14.086 1 98 106 LEU A N 1
ATOM 835 C CA . LEU A 1 106 ? -2.08 5.34 15.336 1 98 106 LEU A CA 1
ATOM 836 C C . LEU A 1 106 ? -2.189 6.852 15.164 1 98 106 LEU A C 1
ATOM 838 O O . LEU A 1 106 ? -1.526 7.43 14.297 1 98 106 LEU A O 1
ATOM 842 N N . ILE A 1 107 ? -3.053 7.383 15.922 1 97.12 107 ILE A N 1
ATOM 843 C CA . ILE A 1 107 ? -3.123 8.836 16.016 1 97.12 107 ILE A CA 1
ATOM 844 C C . ILE A 1 107 ? -2.666 9.281 17.406 1 97.12 107 ILE A C 1
ATOM 846 O O . ILE A 1 107 ? -3.424 9.195 18.375 1 97.12 107 ILE A O 1
ATOM 850 N N . GLN A 1 108 ? -1.579 9.836 17.484 1 95.75 108 GLN A N 1
ATOM 851 C CA . GLN A 1 108 ? -0.944 10.102 18.781 1 95.75 108 GLN A CA 1
ATOM 852 C C . GLN A 1 108 ? -1.602 11.289 19.469 1 95.75 108 GLN A C 1
ATOM 854 O O . GLN A 1 108 ? -1.75 11.289 20.703 1 95.75 108 GLN A O 1
ATOM 859 N N . LYS A 1 109 ? -2.01 12.227 18.734 1 92.75 109 LYS A N 1
ATOM 860 C CA . LYS A 1 109 ? -2.602 13.406 19.359 1 92.75 109 LYS A CA 1
ATOM 861 C C . LYS A 1 109 ? -3.867 13.039 20.125 1 92.75 109 LYS A C 1
ATOM 863 O O . LYS A 1 109 ? -4.117 13.578 21.203 1 92.75 109 LYS A O 1
ATOM 868 N N . SER A 1 110 ? -4.562 12.18 19.516 1 90.06 110 SER A N 1
ATOM 869 C CA . SER A 1 110 ? -5.809 11.758 20.156 1 90.06 110 SER A CA 1
ATOM 870 C C . SER A 1 110 ? -5.602 10.5 21 1 90.06 110 SER A C 1
ATOM 872 O O . SER A 1 110 ? -6.535 10.023 21.641 1 90.06 110 SER A O 1
ATOM 874 N N . ARG A 1 111 ? -4.445 9.938 20.938 1 95.88 111 ARG A N 1
ATOM 875 C CA . ARG A 1 111 ? -4.109 8.711 21.656 1 95.88 111 ARG A CA 1
ATOM 876 C C . ARG A 1 111 ? -5.043 7.574 21.281 1 95.88 111 ARG A C 1
ATOM 878 O O . ARG A 1 111 ? -5.59 6.895 22.141 1 95.88 111 ARG A O 1
ATOM 885 N N . VAL A 1 112 ? -5.211 7.477 20.016 1 97 112 VAL A N 1
ATOM 886 C CA . VAL A 1 112 ? -6.074 6.426 19.484 1 97 112 VAL A CA 1
ATOM 887 C C . VAL A 1 112 ? -5.234 5.398 18.734 1 97 112 VAL A C 1
ATOM 889 O O . VAL A 1 112 ? -4.387 5.762 17.906 1 97 112 VAL A O 1
ATOM 892 N N . LEU A 1 113 ? -5.422 4.188 18.984 1 97.75 113 LEU A N 1
ATOM 893 C CA . LEU A 1 113 ? -4.832 3.055 18.281 1 97.75 113 LEU A CA 1
ATOM 894 C C . LEU A 1 113 ? -5.914 2.111 17.766 1 97.75 113 LEU A C 1
ATOM 896 O O . LEU A 1 113 ? -6.801 1.707 18.516 1 97.75 113 LEU A O 1
ATOM 900 N N . VAL A 1 114 ? -5.867 1.853 16.5 1 98.06 114 VAL A N 1
ATOM 901 C CA . VAL A 1 114 ? -6.75 0.855 15.898 1 98.06 114 VAL A CA 1
ATOM 902 C C . VAL A 1 114 ? -5.922 -0.202 15.172 1 98.06 114 VAL A C 1
ATOM 904 O O . VAL A 1 114 ? -5.027 0.131 14.391 1 98.06 114 VAL A O 1
ATOM 907 N N . MET A 1 115 ? -6.203 -1.449 15.391 1 97.62 115 MET A N 1
ATOM 908 C CA . MET A 1 115 ? -5.539 -2.574 14.742 1 97.62 115 MET A CA 1
ATOM 909 C C . MET A 1 115 ? -6.562 -3.584 14.227 1 97.62 115 MET A C 1
ATOM 911 O O . MET A 1 115 ? -7.453 -4.004 14.969 1 97.62 115 MET A O 1
ATOM 915 N N . ASN A 1 116 ? -6.48 -3.85 13.047 1 96.69 116 ASN A N 1
ATOM 916 C CA . ASN A 1 116 ? -7.293 -4.895 12.438 1 96.69 116 ASN A CA 1
ATOM 917 C C . ASN A 1 116 ? -6.426 -6.008 11.852 1 96.69 116 ASN A C 1
ATOM 919 O O . ASN A 1 116 ? -5.465 -5.738 11.125 1 96.69 116 ASN A O 1
ATOM 923 N N . ILE A 1 117 ? -6.785 -7.133 12.18 1 98.06 117 ILE A N 1
ATOM 924 C CA . ILE A 1 117 ? -6.098 -8.297 11.633 1 98.06 117 ILE A CA 1
ATOM 925 C C . ILE A 1 117 ? -7.117 -9.258 11.023 1 98.06 117 ILE A C 1
ATOM 927 O O . ILE A 1 117 ? -8.125 -9.578 11.656 1 98.06 117 ILE A O 1
ATOM 931 N N . SER A 1 118 ? -6.91 -9.641 9.883 1 97.38 118 SER A N 1
ATOM 932 C CA . SER A 1 118 ? -7.719 -10.672 9.25 1 97.38 118 SER A CA 1
ATOM 933 C C . SER A 1 118 ? -6.852 -11.789 8.68 1 97.38 118 SER A C 1
ATOM 935 O O . SER A 1 118 ? -5.871 -11.523 7.98 1 97.38 118 SER A O 1
ATOM 937 N N . LEU A 1 119 ? -7.227 -12.938 8.992 1 98.31 119 LEU A N 1
ATOM 938 C CA . LEU A 1 119 ? -6.57 -14.133 8.469 1 98.31 119 LEU A CA 1
ATOM 939 C C . LEU A 1 119 ? -7.574 -15.047 7.781 1 98.31 119 LEU A C 1
ATOM 941 O O . LEU A 1 119 ? -8.562 -15.461 8.383 1 98.31 119 LEU A O 1
ATOM 945 N N . ILE A 1 120 ? -7.328 -15.297 6.539 1 97.25 120 ILE A N 1
ATOM 946 C CA . ILE A 1 120 ? -8.164 -16.203 5.766 1 97.25 120 ILE A CA 1
ATOM 947 C C . ILE A 1 120 ? -7.348 -17.422 5.344 1 97.25 120 ILE A C 1
ATOM 949 O O . ILE A 1 120 ? -6.281 -17.281 4.746 1 97.25 120 ILE A O 1
ATOM 953 N N . GLN A 1 121 ? -7.855 -18.516 5.602 1 93.94 121 GLN A N 1
ATOM 954 C CA . GLN A 1 121 ? -7.266 -19.781 5.199 1 93.94 121 GLN A CA 1
ATOM 955 C C . GLN A 1 121 ? -8.344 -20.797 4.805 1 93.94 121 GLN A C 1
ATOM 957 O O . GLN A 1 121 ? -9.047 -21.328 5.668 1 93.94 121 GLN A O 1
ATOM 962 N N . LYS A 1 122 ? -8.469 -21 3.551 1 84.5 122 LYS A N 1
ATOM 963 C CA . LYS A 1 122 ? -9.57 -21.812 3.051 1 84.5 122 LYS A CA 1
ATOM 964 C C . LYS A 1 122 ? -10.914 -21.234 3.473 1 84.5 122 LYS A C 1
ATOM 966 O O . LYS A 1 122 ? -11.234 -20.094 3.154 1 84.5 122 LYS A O 1
ATOM 971 N N . SER A 1 123 ? -11.656 -22.016 4.176 1 82.19 123 SER A N 1
ATOM 972 C CA . SER A 1 123 ? -12.984 -21.547 4.555 1 82.19 123 SER A CA 1
ATOM 973 C C . SER A 1 123 ? -13.008 -21.047 5.996 1 82.19 123 SER A C 1
ATOM 975 O O . SER A 1 123 ? -14.078 -20.859 6.578 1 82.19 123 SER A O 1
ATOM 977 N N . ARG A 1 124 ? -11.875 -20.797 6.48 1 93.38 124 ARG A N 1
ATOM 978 C CA . ARG A 1 124 ? -11.805 -20.25 7.832 1 93.38 124 ARG A CA 1
ATOM 979 C C . ARG A 1 124 ? -11.414 -18.781 7.801 1 93.38 124 ARG A C 1
ATOM 981 O O . ARG A 1 124 ? -10.539 -18.375 7.027 1 93.38 124 ARG A O 1
ATOM 988 N N . VAL A 1 125 ? -12.008 -18.062 8.578 1 96.88 125 VAL A N 1
ATOM 989 C CA . VAL A 1 125 ? -11.758 -16.641 8.648 1 96.88 125 VAL A CA 1
ATOM 990 C C . VAL A 1 125 ? -11.602 -16.219 10.109 1 96.88 125 VAL A C 1
ATOM 992 O O . VAL A 1 125 ? -12.469 -16.516 10.945 1 96.88 125 VAL A O 1
ATOM 995 N N . LEU A 1 126 ? -10.531 -15.617 10.445 1 97.62 126 LEU A N 1
ATOM 996 C CA . LEU A 1 126 ? -10.32 -14.969 11.734 1 97.62 126 LEU A CA 1
ATOM 997 C C . LEU A 1 126 ? -10.195 -13.461 11.57 1 97.62 126 LEU A C 1
ATOM 999 O O . LEU A 1 126 ? -9.383 -12.984 10.773 1 97.62 126 LEU A O 1
ATOM 1003 N N . VAL A 1 127 ? -10.977 -12.773 12.227 1 97 127 VAL A N 1
ATOM 1004 C CA . VAL A 1 127 ? -10.898 -11.312 12.258 1 97 127 VAL A CA 1
ATOM 1005 C C . VAL A 1 127 ? -10.766 -10.828 13.695 1 97 127 VAL A C 1
ATOM 1007 O O . VAL A 1 127 ? -11.508 -11.266 14.578 1 97 127 VAL A O 1
ATOM 1010 N N . LYS A 1 128 ? -9.805 -10.023 13.914 1 96.75 128 LYS A N 1
ATOM 1011 C CA . LYS A 1 128 ? -9.594 -9.391 15.211 1 96.75 128 LYS A CA 1
ATOM 1012 C C . LYS A 1 128 ? -9.469 -7.875 15.07 1 96.75 128 LYS A C 1
ATOM 1014 O O . LYS A 1 128 ? -8.672 -7.383 14.266 1 96.75 128 LYS A O 1
ATOM 1019 N N . ASN A 1 129 ? -10.258 -7.234 15.805 1 95.62 129 ASN A N 1
ATOM 1020 C CA . ASN A 1 129 ? -10.188 -5.777 15.875 1 95.62 129 ASN A CA 1
ATOM 1021 C C . ASN A 1 129 ? -9.891 -5.293 17.281 1 95.62 129 ASN A C 1
ATOM 1023 O O . ASN A 1 129 ? -10.508 -5.754 18.25 1 95.62 129 ASN A O 1
ATOM 1027 N N . ILE A 1 130 ? -9 -4.469 17.344 1 97.12 130 ILE A N 1
ATOM 1028 C CA . ILE A 1 130 ? -8.672 -3.836 18.625 1 97.12 130 ILE A CA 1
ATOM 1029 C C . ILE A 1 130 ? -8.664 -2.318 18.453 1 97.12 130 ILE A C 1
ATOM 1031 O O . ILE A 1 130 ? -8.008 -1.789 17.547 1 97.12 130 ILE A O 1
ATOM 1035 N N . SER A 1 131 ? -9.391 -1.633 19.281 1 95.25 131 SER A N 1
ATOM 1036 C CA . SER A 1 131 ? -9.391 -0.174 19.312 1 95.25 131 SER A CA 1
ATOM 1037 C C . SER A 1 131 ? -9.156 0.35 20.734 1 95.25 131 SER A C 1
ATOM 1039 O O . SER A 1 131 ? -9.836 -0.064 21.672 1 95.25 131 SER A O 1
ATOM 1041 N N . LEU A 1 132 ? -8.234 1.169 20.766 1 96.62 132 LEU A N 1
ATOM 1042 C CA . LEU A 1 132 ? -7.879 1.756 22.062 1 96.62 132 LEU A CA 1
ATOM 1043 C C . LEU A 1 132 ? -7.914 3.279 22 1 96.62 132 LEU A C 1
ATOM 1045 O O . LEU A 1 132 ? -7.254 3.881 21.141 1 96.62 132 LEU A O 1
ATOM 1049 N N . ILE A 1 133 ? -8.727 3.803 22.891 1 95.31 133 ILE A N 1
ATOM 1050 C CA . ILE A 1 133 ? -8.703 5.242 23.109 1 95.31 133 ILE A CA 1
ATOM 1051 C C . ILE A 1 133 ? -8.195 5.535 24.516 1 95.31 133 ILE A C 1
ATOM 1053 O O . ILE A 1 133 ? -8.938 5.375 25.5 1 95.31 133 ILE A O 1
ATOM 1057 N N . GLN A 1 134 ? -7.125 6.012 24.594 1 93.56 134 GLN A N 1
ATOM 1058 C CA . GLN A 1 134 ? -6.453 6.125 25.891 1 93.56 134 GLN A CA 1
ATOM 1059 C C . GLN A 1 134 ? -7.043 7.258 26.719 1 93.56 134 GLN A C 1
ATOM 1061 O O . GLN A 1 134 ? -7.176 7.137 27.938 1 93.56 134 GLN A O 1
ATOM 1066 N N . LYS A 1 135 ? -7.441 8.281 26.125 1 89.69 135 LYS A N 1
ATOM 1067 C CA . LYS A 1 135 ? -7.957 9.422 26.875 1 89.69 135 LYS A CA 1
ATOM 1068 C C . LYS A 1 135 ? -9.227 9.039 27.641 1 89.69 135 LYS A C 1
ATOM 1070 O O . LYS A 1 135 ? -9.43 9.484 28.781 1 89.69 135 LYS A O 1
ATOM 1075 N N . SER A 1 136 ? -9.961 8.32 26.953 1 85.44 136 SER A N 1
ATOM 1076 C CA . SER A 1 136 ? -11.227 7.918 27.578 1 85.44 136 SER A CA 1
ATOM 1077 C C . SER A 1 136 ? -11.078 6.586 28.297 1 85.44 136 SER A C 1
ATOM 1079 O O . SER A 1 136 ? -12.031 6.098 28.906 1 85.44 136 SER A O 1
ATOM 1081 N N . ARG A 1 137 ? -9.961 5.969 28.188 1 92.94 137 ARG A N 1
ATOM 1082 C CA . ARG A 1 137 ? -9.695 4.672 28.812 1 92.94 137 ARG A CA 1
ATOM 1083 C C . ARG A 1 137 ? -10.672 3.617 28.297 1 92.94 137 ARG A C 1
ATOM 1085 O O . ARG A 1 137 ? -11.234 2.854 29.094 1 92.94 137 ARG A O 1
ATOM 1092 N N . VAL A 1 138 ? -10.844 3.705 27.016 1 94.06 138 VAL A N 1
ATOM 1093 C CA . VAL A 1 138 ? -11.758 2.744 26.406 1 94.06 138 VAL A CA 1
ATOM 1094 C C . VAL A 1 138 ? -10.961 1.753 25.562 1 94.06 138 VAL A C 1
ATOM 1096 O O . VAL A 1 138 ? -10.141 2.152 24.734 1 94.06 138 VAL A O 1
ATOM 1099 N N . LEU A 1 139 ? -11.148 0.498 25.75 1 94.94 139 LEU A N 1
ATOM 1100 C CA . LEU A 1 139 ? -10.609 -0.602 24.953 1 94.94 139 LEU A CA 1
ATOM 1101 C C . LEU A 1 139 ? -11.734 -1.482 24.422 1 94.94 139 LEU A C 1
ATOM 1103 O O . LEU A 1 139 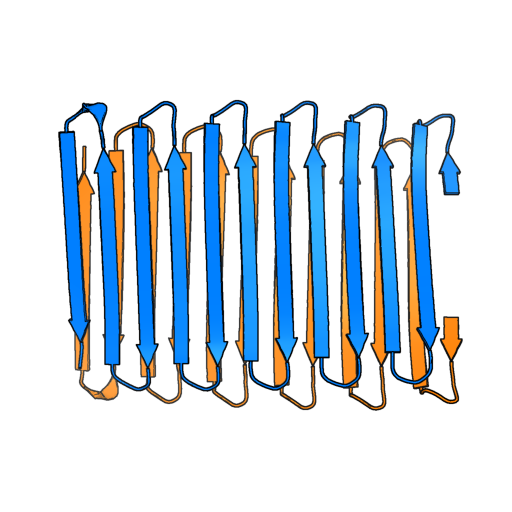? -12.539 -2.006 25.188 1 94.94 139 LEU A O 1
ATOM 1107 N N . VAL A 1 140 ? -11.758 -1.541 23.156 1 94.94 140 VAL A N 1
ATOM 1108 C CA . VAL A 1 140 ? -12.711 -2.441 22.516 1 94.94 140 VAL A CA 1
ATOM 1109 C C . VAL A 1 140 ? -11.961 -3.516 21.734 1 94.94 140 VAL A C 1
ATOM 1111 O O . VAL A 1 140 ? -11.039 -3.207 20.969 1 94.94 140 VAL A O 1
ATOM 1114 N N . MET A 1 141 ? -12.336 -4.723 21.922 1 93.31 141 MET A N 1
ATOM 1115 C CA . MET A 1 141 ? -11.758 -5.852 21.188 1 93.31 141 MET A CA 1
ATOM 1116 C C . MET A 1 141 ? -12.852 -6.789 20.688 1 93.31 141 MET A C 1
ATOM 1118 O O . MET A 1 141 ? -13.711 -7.219 21.453 1 93.31 141 MET A O 1
ATOM 1122 N N . ASN A 1 142 ? -12.812 -6.98 19.484 1 91.38 142 ASN A N 1
ATOM 1123 C CA . ASN A 1 142 ? -13.711 -7.949 18.875 1 91.38 142 ASN A CA 1
ATOM 1124 C C . ASN A 1 142 ? -12.938 -9.039 18.125 1 91.38 142 ASN A C 1
ATOM 1126 O O . ASN A 1 142 ? -11.992 -8.75 17.391 1 91.38 142 ASN A O 1
ATOM 1130 N N . ILE A 1 143 ? -13.398 -10.164 18.359 1 94.81 143 ILE A N 1
ATOM 1131 C CA . ILE A 1 143 ? -12.805 -11.305 17.672 1 94.81 143 ILE A CA 1
ATOM 1132 C C . ILE A 1 143 ? -13.898 -12.156 17.047 1 94.81 143 ILE A C 1
ATOM 1134 O O . ILE A 1 143 ? -14.898 -12.477 17.703 1 94.81 143 ILE A O 1
ATOM 1138 N N . SER A 1 144 ? -13.766 -12.344 15.844 1 92.12 144 SER A N 1
ATOM 1139 C CA . SER A 1 144 ? -14.672 -13.25 15.141 1 92.12 144 SER A CA 1
ATOM 1140 C C . SER A 1 144 ? -13.906 -14.383 14.461 1 92.12 144 SER A C 1
ATOM 1142 O O . SER A 1 144 ? -12.93 -14.141 13.758 1 92.12 144 SER A O 1
ATOM 1144 N N . LEU A 1 145 ? -14.414 -15.555 14.695 1 94.62 145 LEU A N 1
ATOM 1145 C CA . LEU A 1 145 ? -13.859 -16.75 14.062 1 94.62 145 LEU A CA 1
ATOM 1146 C C . LEU A 1 145 ? -14.938 -17.516 13.32 1 94.62 145 LEU A C 1
ATOM 1148 O O . LEU A 1 145 ? -15.938 -17.922 13.914 1 94.62 145 LEU A O 1
ATOM 1152 N N . ILE A 1 146 ? -14.766 -17.578 12.086 1 90.88 146 ILE A N 1
ATOM 1153 C CA . ILE A 1 146 ? -15.664 -18.391 11.273 1 90.88 146 ILE A CA 1
ATOM 1154 C C . ILE A 1 146 ? -14.938 -19.641 10.797 1 90.88 146 ILE A C 1
ATOM 1156 O O . ILE A 1 146 ? -13.828 -19.562 10.258 1 90.88 146 ILE A O 1
ATOM 1160 N N . GLN A 1 147 ? -15.625 -20.719 10.938 1 84.31 147 GLN A N 1
ATOM 1161 C CA . GLN A 1 147 ? -15.031 -21.984 10.523 1 84.31 147 GLN A CA 1
ATOM 1162 C C . GLN A 1 147 ? -16 -22.781 9.656 1 84.31 147 GLN A C 1
ATOM 1164 O O . GLN A 1 147 ? -17.219 -22.766 9.891 1 84.31 147 GLN A O 1
ATOM 1169 N N . SER B 1 1 ? 18.031 0.638 -22.703 1 69.38 1 SER B N 1
ATOM 1170 C CA . SER B 1 1 ? 19.062 -0.382 -22.828 1 69.38 1 SER B CA 1
ATOM 1171 C C . SER B 1 1 ? 18.469 -1.753 -23.109 1 69.38 1 SER B C 1
ATOM 1173 O O . SER B 1 1 ? 17.484 -2.152 -22.469 1 69.38 1 SER B O 1
ATOM 1175 N N . LEU B 1 2 ? 18.797 -2.365 -24.281 1 71.19 2 LEU B N 1
ATOM 1176 C CA . LEU B 1 2 ? 18.391 -3.715 -24.656 1 71.19 2 LEU B CA 1
ATOM 1177 C C . LEU B 1 2 ? 19.562 -4.68 -24.562 1 71.19 2 LEU B C 1
ATOM 1179 O O . LEU B 1 2 ? 20.641 -4.422 -25.125 1 71.19 2 LEU B O 1
ATOM 1183 N N . ILE B 1 3 ? 19.375 -5.598 -23.672 1 70.88 3 ILE B N 1
ATOM 1184 C CA . ILE B 1 3 ? 20.359 -6.676 -23.641 1 70.88 3 ILE B CA 1
ATOM 1185 C C . ILE B 1 3 ? 19.766 -7.922 -24.297 1 70.88 3 ILE B C 1
ATOM 1187 O O . ILE B 1 3 ? 18.938 -8.617 -23.703 1 70.88 3 ILE B O 1
ATOM 1191 N N . GLN B 1 4 ? 20.109 -8.156 -25.5 1 72 4 GLN B N 1
ATOM 1192 C CA . GLN B 1 4 ? 19.5 -9.164 -26.344 1 72 4 GLN B CA 1
ATOM 1193 C C . GLN B 1 4 ? 19.734 -10.57 -25.797 1 72 4 GLN B C 1
ATOM 1195 O O . GLN B 1 4 ? 18.812 -11.391 -25.766 1 72 4 GLN B O 1
ATOM 1200 N N . LYS B 1 5 ? 21 -10.758 -25.344 1 69.62 5 LYS B N 1
ATOM 1201 C CA . LYS B 1 5 ? 21.312 -12.109 -24.891 1 69.62 5 LYS B CA 1
ATOM 1202 C C . LYS B 1 5 ? 20.453 -12.5 -23.688 1 69.62 5 LYS B C 1
ATOM 1204 O O . LYS B 1 5 ? 20 -13.648 -23.594 1 69.62 5 LYS B O 1
ATOM 1209 N N . SER B 1 6 ? 20.109 -11.547 -22.922 1 69.5 6 SER B N 1
ATOM 1210 C CA . SER B 1 6 ? 19.297 -11.797 -21.734 1 69.5 6 SER B CA 1
ATOM 1211 C C . SER B 1 6 ? 17.828 -11.539 -21.984 1 69.5 6 SER B C 1
ATOM 1213 O O . SER B 1 6 ? 16.969 -11.852 -21.156 1 69.5 6 SER B O 1
ATOM 1215 N N . ARG B 1 7 ? 17.578 -10.93 -23.188 1 87.12 7 ARG B N 1
ATOM 1216 C CA . ARG B 1 7 ? 16.203 -10.602 -23.562 1 87.12 7 ARG B CA 1
ATOM 1217 C C . ARG B 1 7 ? 15.562 -9.672 -22.531 1 87.12 7 ARG B C 1
ATOM 1219 O O . ARG B 1 7 ? 14.43 -9.891 -22.109 1 87.12 7 ARG B O 1
ATOM 1226 N N . VAL B 1 8 ? 16.391 -8.719 -22.047 1 90.19 8 VAL B N 1
ATOM 1227 C CA . VAL B 1 8 ? 15.953 -7.707 -21.094 1 90.19 8 VAL B CA 1
ATOM 1228 C C . VAL B 1 8 ? 15.891 -6.34 -21.781 1 90.19 8 VAL B C 1
ATOM 1230 O O . VAL B 1 8 ? 16.828 -5.934 -22.453 1 90.19 8 VAL B O 1
ATOM 1233 N N . LEU B 1 9 ? 14.789 -5.676 -21.625 1 92.56 9 LEU B N 1
ATOM 1234 C CA . LEU B 1 9 ? 14.602 -4.305 -22.094 1 92.56 9 LEU B CA 1
ATOM 1235 C C . LEU B 1 9 ? 14.375 -3.359 -20.922 1 92.56 9 LEU B C 1
ATOM 1237 O O . LEU B 1 9 ? 13.531 -3.623 -20.062 1 92.56 9 LEU B O 1
ATOM 1241 N N . VAL B 1 10 ? 15.18 -2.348 -20.812 1 92.25 10 VAL B N 1
ATOM 1242 C CA . VAL B 1 10 ? 15.008 -1.301 -19.812 1 92.25 10 VAL B CA 1
ATOM 1243 C C . VAL B 1 10 ? 14.891 0.058 -20.5 1 92.25 10 VAL B C 1
ATOM 1245 O O . VAL B 1 10 ? 15.703 0.399 -21.359 1 92.25 10 VAL B O 1
ATOM 1248 N N . MET B 1 11 ? 13.867 0.789 -20.109 1 91.19 11 MET B N 1
ATOM 1249 C CA . MET B 1 11 ? 13.633 2.145 -20.609 1 91.19 11 MET B CA 1
ATOM 1250 C C . MET B 1 11 ? 13.445 3.117 -19.453 1 91.19 11 MET B C 1
ATOM 1252 O O . MET B 1 11 ? 12.664 2.857 -18.531 1 91.19 11 MET B O 1
ATOM 1256 N N . ASN B 1 12 ? 14.219 4.105 -19.531 1 88.25 12 ASN B N 1
ATOM 1257 C CA . ASN B 1 12 ? 14.102 5.195 -18.578 1 88.25 12 ASN B CA 1
ATOM 1258 C C . ASN B 1 12 ? 13.828 6.527 -19.266 1 88.25 12 ASN B C 1
ATOM 1260 O O . ASN B 1 12 ? 14.586 6.941 -20.141 1 88.25 12 ASN B O 1
ATOM 1264 N N . ILE B 1 13 ? 12.789 7.027 -18.859 1 91.75 13 ILE B N 1
ATOM 1265 C CA . ILE B 1 13 ? 12.461 8.352 -19.375 1 91.75 13 ILE B CA 1
ATOM 1266 C C . ILE B 1 13 ? 12.312 9.336 -18.203 1 91.75 13 ILE B C 1
ATOM 1268 O O . ILE B 1 13 ? 11.625 9.039 -17.234 1 91.75 13 ILE B O 1
ATOM 1272 N N . SER B 1 14 ? 13.078 10.398 -18.25 1 89.25 14 SER B N 1
ATOM 1273 C CA . SER B 1 14 ? 12.914 11.477 -17.281 1 89.25 14 SER B CA 1
ATOM 1274 C C . SER B 1 14 ? 12.656 12.805 -17.984 1 89.25 14 SER B C 1
ATOM 1276 O O . SER B 1 14 ? 13.391 13.195 -18.891 1 89.25 14 SER B O 1
ATOM 1278 N N . LEU B 1 15 ? 11.625 13.383 -17.625 1 91.88 15 LEU B N 1
ATOM 1279 C CA . LEU B 1 15 ? 11.273 14.703 -18.156 1 91.88 15 LEU B CA 1
ATOM 1280 C C . LEU B 1 15 ? 11.188 15.727 -17.031 1 91.88 15 LEU B C 1
ATOM 1282 O O . LEU B 1 15 ? 10.5 15.508 -16.031 1 91.88 15 LEU B O 1
ATOM 1286 N N . ILE B 1 16 ? 11.992 16.781 -17.172 1 90.06 16 ILE B N 1
ATOM 1287 C CA . ILE B 1 16 ? 11.992 17.859 -16.188 1 90.06 16 ILE B CA 1
ATOM 1288 C C . ILE B 1 16 ? 11.555 19.172 -16.844 1 90.06 16 ILE B C 1
ATOM 1290 O O . ILE B 1 16 ? 12.141 19.594 -17.844 1 90.06 16 ILE B O 1
ATOM 1294 N N . GLN B 1 17 ? 10.43 19.688 -16.438 1 86.62 17 GLN B N 1
ATOM 1295 C CA . GLN B 1 17 ? 9.938 20.984 -16.906 1 86.62 17 GLN B CA 1
ATOM 1296 C C . GLN B 1 17 ? 9.648 21.922 -15.727 1 86.62 17 GLN B C 1
ATOM 1298 O O . GLN B 1 17 ? 8.633 21.766 -15.047 1 86.62 17 GLN B O 1
ATOM 1303 N N . LYS B 1 18 ? 10.531 22.906 -15.477 1 78.31 18 LYS B N 1
ATOM 1304 C CA . LYS B 1 18 ? 10.422 23.797 -14.32 1 78.31 18 LYS B CA 1
ATOM 1305 C C . LYS B 1 18 ? 10.367 23 -13.023 1 78.31 18 LYS B C 1
ATOM 1307 O O . LYS B 1 18 ? 11.312 22.281 -12.688 1 78.31 18 LYS B O 1
ATOM 1312 N N . SER B 1 19 ? 9.367 23.062 -12.305 1 75.06 19 SER B N 1
ATOM 1313 C CA . SER B 1 19 ? 9.297 22.375 -11.023 1 75.06 19 SER B CA 1
ATOM 1314 C C . SER B 1 19 ? 8.516 21.062 -11.133 1 75.06 19 SER B C 1
ATOM 1316 O O . SER B 1 19 ? 8.047 20.531 -10.133 1 75.06 19 SER B O 1
ATOM 1318 N N . ARG B 1 20 ? 8.461 20.625 -12.422 1 89.12 20 ARG B N 1
ATOM 1319 C CA . ARG B 1 20 ? 7.777 19.344 -12.648 1 89.12 20 ARG B CA 1
ATOM 1320 C C . ARG B 1 20 ? 8.758 18.281 -13.102 1 89.12 20 ARG B C 1
ATOM 1322 O O . ARG B 1 20 ? 9.609 18.531 -13.961 1 89.12 20 ARG B O 1
ATOM 1329 N N . VAL B 1 21 ? 8.633 17.156 -12.469 1 93.44 21 VAL B N 1
ATOM 1330 C CA . VAL B 1 21 ? 9.492 16.047 -1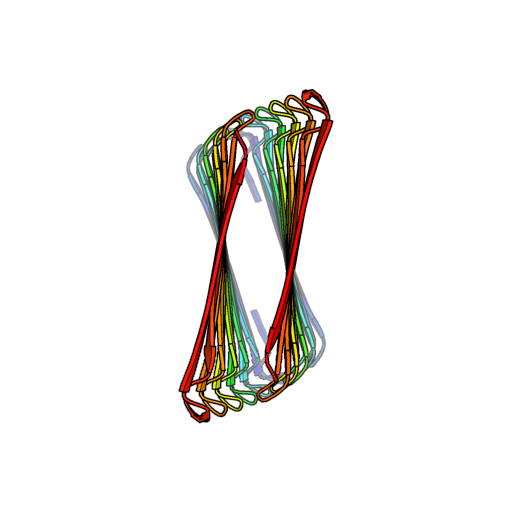2.828 1 93.44 21 VAL B CA 1
ATOM 1331 C C . VAL B 1 21 ? 8.641 14.805 -13.117 1 93.44 21 VAL B C 1
ATOM 1333 O O . VAL B 1 21 ? 7.793 14.422 -12.305 1 93.44 21 VAL B O 1
ATOM 1336 N N . LEU B 1 22 ? 8.805 14.211 -14.219 1 95.69 22 LEU B N 1
ATOM 1337 C CA . LEU B 1 22 ? 8.203 12.938 -14.594 1 95.69 22 LEU B CA 1
ATOM 1338 C C . LEU B 1 22 ? 9.273 11.883 -14.844 1 95.69 22 LEU B C 1
ATOM 1340 O O . LEU B 1 22 ? 10.18 12.094 -15.648 1 95.69 22 LEU B O 1
ATOM 1344 N N . ILE B 1 23 ? 9.133 10.828 -14.102 1 94.69 23 ILE B N 1
ATOM 1345 C CA . ILE B 1 23 ? 10.039 9.703 -14.297 1 94.69 23 ILE B CA 1
ATOM 1346 C C . ILE B 1 23 ? 9.242 8.445 -14.625 1 94.69 23 ILE B C 1
ATOM 1348 O O . ILE B 1 23 ? 8.281 8.109 -13.922 1 94.69 23 ILE B O 1
ATOM 1352 N N . VAL B 1 24 ? 9.594 7.855 -15.664 1 95.38 24 VAL B N 1
ATOM 1353 C CA . VAL B 1 24 ? 8.977 6.594 -16.062 1 95.38 24 VAL B CA 1
ATOM 1354 C C . VAL B 1 24 ? 10.062 5.551 -16.328 1 95.38 24 VAL B C 1
ATOM 1356 O O . VAL B 1 24 ? 10.977 5.789 -17.125 1 95.38 24 VAL B O 1
ATOM 1359 N N . ASN B 1 25 ? 9.93 4.527 -15.602 1 93.38 25 ASN B N 1
ATOM 1360 C CA . ASN B 1 25 ? 10.805 3.389 -15.852 1 93.38 25 ASN B CA 1
ATOM 1361 C C . ASN B 1 25 ? 10.008 2.141 -16.219 1 93.38 25 ASN B C 1
ATOM 1363 O O . ASN B 1 25 ? 9.039 1.797 -15.539 1 93.38 25 ASN B O 1
ATOM 1367 N N . LYS B 1 26 ? 10.453 1.537 -17.219 1 94.44 26 LYS B N 1
ATOM 1368 C CA . LYS B 1 26 ? 9.852 0.281 -17.656 1 94.44 26 LYS B CA 1
ATOM 1369 C C . LYS B 1 26 ? 10.914 -0.795 -17.859 1 94.44 26 LYS B C 1
ATOM 1371 O O . LYS B 1 26 ? 11.93 -0.555 -18.516 1 94.44 26 LYS B O 1
ATOM 1376 N N . SER B 1 27 ? 10.742 -1.872 -17.234 1 91.56 27 SER B N 1
ATOM 1377 C CA . SER B 1 27 ? 11.625 -3.018 -17.438 1 91.56 27 SER B CA 1
ATOM 1378 C C . SER B 1 27 ? 10.836 -4.262 -17.828 1 91.56 27 SER B C 1
ATOM 1380 O O . SER B 1 27 ? 9.828 -4.586 -17.188 1 91.56 27 SER B O 1
ATOM 1382 N N . LEU B 1 28 ? 11.359 -4.918 -18.812 1 94.06 28 LEU B N 1
ATOM 1383 C CA . LEU B 1 28 ? 10.758 -6.156 -19.297 1 94.06 28 LEU B CA 1
ATOM 1384 C C . LEU B 1 28 ? 11.797 -7.266 -19.391 1 94.06 28 LEU B C 1
ATOM 1386 O O . LEU B 1 28 ? 12.805 -7.121 -20.078 1 94.06 28 LEU B O 1
ATOM 1390 N N . ILE B 1 29 ? 11.531 -8.273 -18.656 1 92.69 29 ILE B N 1
ATOM 1391 C CA . ILE B 1 29 ? 12.344 -9.477 -18.797 1 92.69 29 ILE B CA 1
ATOM 1392 C C . ILE B 1 29 ? 11.539 -10.547 -19.531 1 92.69 29 ILE B C 1
ATOM 1394 O O . ILE B 1 29 ? 10.641 -11.164 -18.969 1 92.69 29 ILE B O 1
ATOM 1398 N N . GLN B 1 30 ? 11.922 -10.883 -20.656 1 91.25 30 GLN B N 1
ATOM 1399 C CA . GLN B 1 30 ? 11.117 -11.711 -21.547 1 91.25 30 GLN B CA 1
ATOM 1400 C C . GLN B 1 30 ? 11.172 -13.18 -21.125 1 91.25 30 GLN B C 1
ATOM 1402 O O . GLN B 1 30 ? 10.156 -13.875 -21.141 1 91.25 30 GLN B O 1
ATOM 1407 N N . LYS B 1 31 ? 12.344 -13.602 -20.719 1 86.62 31 LYS B N 1
ATOM 1408 C CA . LYS B 1 31 ? 12.484 -15.016 -20.391 1 86.62 31 LYS B CA 1
ATOM 1409 C C . LYS B 1 31 ? 11.594 -15.398 -19.203 1 86.62 31 LYS B C 1
ATOM 1411 O O . LYS B 1 31 ? 11 -16.484 -19.203 1 86.62 31 LYS B O 1
ATOM 1416 N N . SER B 1 32 ? 11.531 -14.523 -18.344 1 86.25 32 SER B N 1
ATOM 1417 C CA . SER B 1 32 ? 10.727 -14.781 -17.156 1 86.25 32 SER B CA 1
ATOM 1418 C C . SER B 1 32 ? 9.328 -14.195 -17.297 1 86.25 32 SER B C 1
ATOM 1420 O O . SER B 1 32 ? 8.469 -14.398 -16.422 1 86.25 32 SER B O 1
ATOM 1422 N N . ARG B 1 33 ? 9.156 -13.422 -18.328 1 93.44 33 ARG B N 1
ATOM 1423 C CA . ARG B 1 33 ? 7.875 -12.766 -18.594 1 93.44 33 ARG B CA 1
ATOM 1424 C C . ARG B 1 33 ? 7.48 -11.852 -17.438 1 93.44 33 ARG B C 1
ATOM 1426 O O . ARG B 1 33 ? 6.355 -11.93 -16.938 1 93.44 33 ARG B O 1
ATOM 1433 N N . VAL B 1 34 ? 8.375 -11.086 -17.047 1 95.44 34 VAL B N 1
ATOM 1434 C CA . VAL B 1 34 ? 8.18 -10.125 -15.961 1 95.44 34 VAL B CA 1
ATOM 1435 C C . VAL B 1 34 ? 8.188 -8.703 -16.531 1 95.44 34 VAL B C 1
ATOM 1437 O O . VAL B 1 34 ? 9.078 -8.344 -17.297 1 95.44 34 VAL B O 1
ATOM 1440 N N . LEU B 1 35 ? 7.215 -7.965 -16.203 1 96.75 35 LEU B N 1
ATOM 1441 C CA . LEU B 1 35 ? 7.125 -6.543 -16.516 1 96.75 35 LEU B CA 1
ATOM 1442 C C . LEU B 1 35 ? 7.047 -5.707 -15.242 1 96.7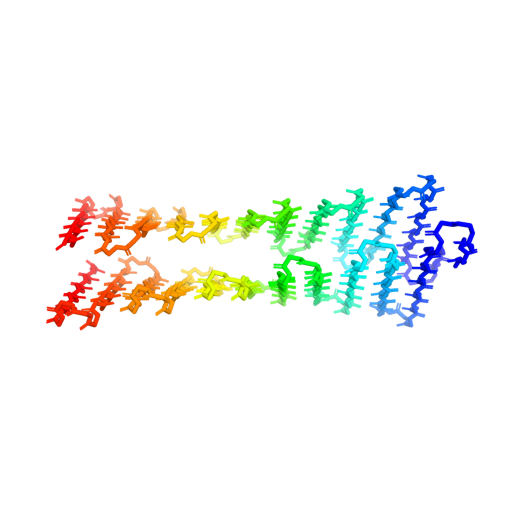5 35 LEU B C 1
ATOM 1444 O O . LEU B 1 35 ? 6.246 -6 -14.344 1 96.75 35 LEU B O 1
ATOM 1448 N N . VAL B 1 36 ? 7.883 -4.742 -15.086 1 97.25 36 VAL B N 1
ATOM 1449 C CA . VAL B 1 36 ? 7.836 -3.768 -14 1 97.25 36 VAL B CA 1
ATOM 1450 C C . VAL B 1 36 ? 7.801 -2.354 -14.578 1 97.25 36 VAL B C 1
ATOM 1452 O O . VAL B 1 36 ? 8.609 -2.01 -15.445 1 97.25 36 VAL B O 1
ATOM 1455 N N . MET B 1 37 ? 6.879 -1.564 -14.086 1 96.94 37 MET B N 1
ATOM 1456 C CA . MET B 1 37 ? 6.746 -0.166 -14.477 1 96.94 37 MET B CA 1
ATOM 1457 C C . MET B 1 37 ? 6.633 0.738 -13.258 1 96.94 37 MET B C 1
ATOM 1459 O O . MET B 1 37 ? 5.855 0.456 -12.344 1 96.94 37 MET B O 1
ATOM 1463 N N . ASN B 1 38 ? 7.453 1.652 -13.281 1 95.31 38 ASN B N 1
ATOM 1464 C CA . ASN B 1 38 ? 7.406 2.68 -12.242 1 95.31 38 ASN B CA 1
ATOM 1465 C C . ASN B 1 38 ? 7.156 4.062 -12.836 1 95.31 38 ASN B C 1
ATOM 1467 O O . ASN B 1 38 ? 7.824 4.465 -13.797 1 95.31 38 ASN B O 1
ATOM 1471 N N . ILE B 1 39 ? 6.266 4.703 -12.281 1 97.25 39 ILE B N 1
ATOM 1472 C CA . ILE B 1 39 ? 5.969 6.07 -12.688 1 97.25 39 ILE B CA 1
ATOM 1473 C C . ILE B 1 39 ? 5.996 6.992 -11.477 1 97.25 39 ILE B C 1
ATOM 1475 O O . ILE B 1 39 ? 5.383 6.695 -10.445 1 97.25 39 ILE B O 1
ATOM 1479 N N . SER B 1 40 ? 6.715 8.016 -11.578 1 96.25 40 SER B N 1
ATOM 1480 C CA . SER B 1 40 ? 6.707 9.055 -10.547 1 96.25 40 SER B CA 1
ATOM 1481 C C . SER B 1 40 ? 6.473 10.43 -11.164 1 96.25 40 SER B C 1
ATOM 1483 O O . SER B 1 40 ? 7.129 10.805 -12.133 1 96.25 40 SER B O 1
ATOM 1485 N N . LEU B 1 41 ? 5.566 11.102 -10.641 1 97.69 41 LEU B N 1
ATOM 1486 C CA . LEU B 1 41 ? 5.273 12.477 -11.031 1 97.69 41 LEU B CA 1
ATOM 1487 C C . LEU B 1 41 ? 5.359 13.414 -9.836 1 97.69 41 LEU B C 1
ATOM 1489 O O . LEU B 1 41 ? 4.664 13.219 -8.836 1 97.69 41 LEU B O 1
ATOM 1493 N N . ILE B 1 42 ? 6.25 14.359 -9.906 1 95.25 42 ILE B N 1
ATOM 1494 C CA . ILE B 1 42 ? 6.418 15.359 -8.859 1 95.25 42 ILE B CA 1
ATOM 1495 C C . ILE B 1 42 ? 6.074 16.734 -9.398 1 95.25 42 ILE B C 1
ATOM 1497 O O . ILE B 1 42 ? 6.621 17.172 -10.422 1 95.25 42 ILE B O 1
ATOM 1501 N N . GLN B 1 43 ? 5.18 17.375 -8.781 1 93 43 GLN B N 1
ATOM 1502 C CA . GLN B 1 43 ? 4.801 18.734 -9.117 1 93 43 GLN B CA 1
ATOM 1503 C C . GLN B 1 43 ? 4.598 19.578 -7.855 1 93 43 GLN B C 1
ATOM 1505 O O . GLN B 1 43 ? 3.578 19.453 -7.176 1 93 43 GLN B O 1
ATOM 1510 N N . LYS B 1 44 ? 5.602 20.359 -7.629 1 82.94 44 LYS B N 1
ATOM 1511 C CA . LYS B 1 44 ? 5.598 21.109 -6.379 1 82.94 44 LYS B CA 1
ATOM 1512 C C . LYS B 1 44 ? 5.5 20.188 -5.176 1 82.94 44 LYS B C 1
ATOM 1514 O O . LYS B 1 44 ? 6.363 19.328 -4.973 1 82.94 44 LYS B O 1
ATOM 1519 N N . SER B 1 45 ? 4.48 20.344 -4.41 1 81.44 45 SER B N 1
ATOM 1520 C CA . SER B 1 45 ? 4.379 19.516 -3.215 1 81.44 45 SER B CA 1
ATOM 1521 C C . SER B 1 45 ? 3.449 18.328 -3.443 1 81.44 45 SER B C 1
ATOM 1523 O O . SER B 1 45 ? 3.027 17.672 -2.49 1 81.44 45 SER B O 1
ATOM 1525 N N . ARG B 1 46 ? 3.176 18.109 -4.656 1 94.31 46 ARG B N 1
ATOM 1526 C CA . ARG B 1 46 ? 2.377 16.938 -5.008 1 94.31 46 ARG B CA 1
ATOM 1527 C C . ARG B 1 46 ? 3.254 15.82 -5.574 1 94.31 46 ARG B C 1
ATOM 1529 O O . ARG B 1 46 ? 4.105 16.078 -6.43 1 94.31 46 ARG B O 1
ATOM 1536 N N . VAL B 1 47 ? 3.07 14.695 -5.062 1 97.44 47 VAL B N 1
ATOM 1537 C CA . VAL B 1 47 ? 3.846 13.539 -5.512 1 97.44 47 VAL B CA 1
ATOM 1538 C C . VAL B 1 47 ? 2.908 12.391 -5.848 1 97.44 47 VAL B C 1
ATOM 1540 O O . VAL B 1 47 ? 2.062 12.008 -5.035 1 97.44 47 VAL B O 1
ATOM 1543 N N . LEU B 1 48 ? 2.938 11.867 -6.996 1 98.5 48 LEU B N 1
ATOM 1544 C CA . LEU B 1 48 ? 2.27 10.641 -7.418 1 98.5 48 LEU B CA 1
ATOM 1545 C C . LEU B 1 48 ? 3.287 9.562 -7.766 1 98.5 48 LEU B C 1
ATOM 1547 O O . LEU B 1 48 ? 4.18 9.789 -8.586 1 98.5 48 LEU B O 1
ATOM 1551 N N . VAL B 1 49 ? 3.184 8.477 -7.09 1 98.31 49 VAL B N 1
ATOM 1552 C CA . VAL B 1 49 ? 4.02 7.328 -7.41 1 98.31 49 VAL B CA 1
ATOM 1553 C C . VAL B 1 49 ? 3.141 6.121 -7.723 1 98.31 49 VAL B C 1
ATOM 1555 O O . VAL B 1 49 ? 2.207 5.816 -6.977 1 98.31 49 VAL B O 1
ATOM 1558 N N . MET B 1 50 ? 3.408 5.445 -8.797 1 97.88 50 MET B N 1
ATOM 1559 C CA . MET B 1 50 ? 2.693 4.238 -9.195 1 97.88 50 MET B CA 1
ATOM 1560 C C . MET B 1 50 ? 3.668 3.143 -9.617 1 97.88 50 MET B C 1
ATOM 1562 O O . MET B 1 50 ? 4.594 3.395 -10.398 1 97.88 50 MET B O 1
ATOM 1566 N N . ASN B 1 51 ? 3.477 2.07 -9.094 1 97.38 51 ASN B N 1
ATOM 1567 C CA . ASN B 1 51 ? 4.246 0.897 -9.492 1 97.38 51 ASN B CA 1
ATOM 1568 C C . ASN B 1 51 ? 3.336 -0.245 -9.938 1 97.38 51 ASN B C 1
ATOM 1570 O O . ASN B 1 51 ? 2.336 -0.538 -9.281 1 97.38 51 ASN B O 1
ATOM 1574 N N . ILE B 1 52 ? 3.688 -0.817 -10.953 1 98.31 52 ILE B N 1
ATOM 1575 C CA . ILE B 1 52 ? 2.98 -1.989 -11.453 1 98.31 52 ILE B CA 1
ATOM 1576 C C . ILE B 1 52 ? 3.977 -3.119 -11.711 1 98.31 52 ILE B C 1
ATOM 1578 O O . ILE B 1 52 ? 4.988 -2.92 -12.391 1 98.31 52 ILE B O 1
ATOM 1582 N N . SER B 1 53 ? 3.754 -4.238 -11.18 1 97.19 53 SER B N 1
ATOM 1583 C CA . SER B 1 53 ? 4.539 -5.445 -11.438 1 97.19 53 SER B CA 1
ATOM 1584 C C . SER B 1 53 ? 3.652 -6.586 -11.922 1 97.19 53 SER B C 1
ATOM 1586 O O . SER B 1 53 ? 2.66 -6.93 -11.273 1 97.19 53 SER B O 1
ATOM 1588 N N . LEU B 1 54 ? 4.004 -7.121 -12.984 1 97.69 54 LEU B N 1
ATOM 1589 C CA . LEU B 1 54 ? 3.279 -8.242 -13.57 1 97.69 54 LEU B CA 1
ATOM 1590 C C . LEU B 1 54 ? 4.215 -9.422 -13.82 1 97.69 54 LEU B C 1
ATOM 1592 O O . LEU B 1 54 ? 5.219 -9.289 -14.523 1 97.69 54 LEU B O 1
ATOM 1596 N N . ILE B 1 55 ? 3.926 -10.453 -13.164 1 96.56 55 ILE B N 1
ATOM 1597 C CA . ILE B 1 55 ? 4.605 -11.711 -13.453 1 96.56 55 ILE B CA 1
ATOM 1598 C C . ILE B 1 55 ? 3.65 -12.664 -14.172 1 96.56 55 ILE B C 1
ATOM 1600 O O . ILE B 1 55 ? 2.785 -13.273 -13.539 1 96.56 55 ILE B O 1
ATOM 1604 N N . GLN B 1 56 ? 3.855 -12.906 -15.367 1 94.88 56 GLN B N 1
ATOM 1605 C CA . GLN B 1 56 ? 2.891 -13.609 -16.203 1 94.88 56 GLN B CA 1
ATOM 1606 C C . GLN B 1 56 ? 2.908 -15.109 -15.922 1 94.88 56 GLN B C 1
ATOM 1608 O O . GLN B 1 56 ? 1.859 -15.75 -15.906 1 94.88 56 GLN B O 1
ATOM 1613 N N . LYS B 1 57 ? 4.062 -15.633 -15.672 1 91.25 57 LYS B N 1
ATOM 1614 C CA . LYS B 1 57 ? 4.137 -17.078 -15.453 1 91.25 57 LYS B CA 1
ATOM 1615 C C . LYS B 1 57 ? 3.334 -17.484 -14.227 1 91.25 57 LYS B C 1
ATOM 1617 O O . LYS B 1 57 ? 2.67 -18.516 -14.227 1 91.25 57 LYS B O 1
ATOM 1622 N N . SER B 1 58 ? 3.424 -16.672 -13.289 1 89.5 58 SER B N 1
ATOM 1623 C CA . SER B 1 58 ? 2.693 -16.953 -12.055 1 89.5 58 SER B CA 1
ATOM 1624 C C . SER B 1 58 ? 1.321 -16.297 -12.062 1 89.5 58 SER B C 1
ATOM 1626 O O . SER B 1 58 ? 0.529 -16.484 -11.141 1 89.5 58 SER B O 1
ATOM 1628 N N . ARG B 1 59 ? 1.094 -15.453 -13.039 1 95.81 59 ARG B N 1
ATOM 1629 C CA . ARG B 1 59 ? -0.164 -14.727 -13.172 1 95.81 59 ARG B CA 1
ATOM 1630 C C . ARG B 1 59 ? -0.426 -13.859 -11.945 1 95.81 59 ARG B C 1
ATOM 1632 O O . ARG B 1 59 ? -1.515 -13.898 -11.367 1 95.81 59 ARG B O 1
ATOM 1639 N N . VAL B 1 60 ? 0.555 -13.164 -11.562 1 97.19 60 VAL B N 1
ATOM 1640 C CA . VAL B 1 60 ? 0.479 -12.273 -10.414 1 97.19 60 VAL B CA 1
ATOM 1641 C C . VAL B 1 60 ? 0.573 -10.82 -10.883 1 97.19 60 VAL B C 1
ATOM 1643 O O . VAL B 1 60 ? 1.446 -10.477 -11.68 1 97.19 60 VAL B O 1
ATOM 1646 N N . LEU B 1 61 ? -0.306 -10.039 -10.492 1 98.12 61 LEU B N 1
ATOM 1647 C CA . LEU B 1 61 ? -0.307 -8.594 -10.703 1 98.12 61 LEU B CA 1
ATOM 1648 C C . LEU B 1 61 ? -0.303 -7.855 -9.367 1 98.12 61 LEU B C 1
ATOM 1650 O O . LEU B 1 61 ? -1.112 -8.148 -8.484 1 98.12 61 LEU B O 1
ATOM 1654 N N . VAL B 1 62 ? 0.623 -6.965 -9.148 1 98.56 62 VAL B N 1
ATOM 1655 C CA . VAL B 1 62 ? 0.657 -6.07 -7.992 1 98.56 62 VAL B CA 1
ATOM 1656 C C . VAL B 1 62 ? 0.723 -4.617 -8.469 1 98.56 62 VAL B C 1
ATOM 1658 O O . VAL B 1 62 ? 1.552 -4.273 -9.312 1 98.56 62 VAL B O 1
ATOM 1661 N N . MET B 1 63 ? -0.148 -3.787 -7.977 1 98.44 63 MET B N 1
ATOM 1662 C CA . MET B 1 63 ? -0.189 -2.359 -8.273 1 98.44 63 MET B CA 1
ATOM 1663 C C . MET B 1 63 ? -0.219 -1.534 -6.996 1 98.44 63 MET B C 1
ATOM 1665 O O . MET B 1 63 ? -1.023 -1.799 -6.098 1 98.44 63 MET B O 1
ATOM 1669 N N . ASN B 1 64 ? 0.686 -0.686 -6.898 1 97.88 64 ASN B N 1
ATOM 1670 C CA . ASN B 1 64 ? 0.72 0.271 -5.801 1 97.88 64 ASN B CA 1
ATOM 1671 C C . ASN B 1 64 ? 0.622 1.708 -6.301 1 97.88 64 ASN B C 1
ATOM 1673 O O . ASN B 1 64 ? 1.349 2.102 -7.215 1 97.88 64 ASN B O 1
ATOM 1677 N N . ILE B 1 65 ? -0.245 2.395 -5.711 1 98.56 65 ILE B N 1
ATOM 1678 C CA . ILE B 1 65 ? -0.391 3.809 -6.031 1 98.56 65 ILE B CA 1
ATOM 1679 C C . ILE B 1 65 ? -0.322 4.637 -4.75 1 98.56 65 ILE B C 1
ATOM 1681 O O . ILE B 1 65 ? -0.979 4.312 -3.758 1 98.56 65 ILE B O 1
ATOM 1685 N N . SER B 1 66 ? 0.479 5.605 -4.75 1 98.12 66 SER B N 1
ATOM 1686 C CA . SER B 1 66 ? 0.519 6.574 -3.658 1 98.12 66 SER B CA 1
ATOM 1687 C C . SER B 1 66 ? 0.395 8 -4.18 1 98.12 66 SER B C 1
ATOM 1689 O O . SER B 1 66 ? 1.092 8.383 -5.121 1 98.12 66 SER B O 1
ATOM 1691 N N . LEU B 1 67 ? -0.455 8.695 -3.613 1 98.62 67 LEU B N 1
ATOM 1692 C CA . LEU B 1 67 ? -0.653 10.109 -3.93 1 98.62 67 LEU B CA 1
ATOM 1693 C C . LEU B 1 67 ? -0.514 10.969 -2.68 1 98.62 67 LEU B C 1
ATOM 1695 O O . LEU B 1 67 ? -1.225 10.766 -1.694 1 98.62 67 LEU B O 1
ATOM 1699 N N . ILE B 1 68 ? 0.422 11.867 -2.707 1 97.69 68 ILE B N 1
ATOM 1700 C CA . ILE B 1 68 ? 0.632 12.805 -1.613 1 97.69 68 ILE B CA 1
ATOM 1701 C C . ILE B 1 68 ? 0.328 14.227 -2.09 1 97.69 68 ILE B C 1
ATOM 1703 O O . ILE B 1 68 ? 0.89 14.688 -3.086 1 97.69 68 ILE B O 1
ATOM 1707 N N . GLN B 1 69 ? -0.52 14.852 -1.429 1 94.5 69 GLN B N 1
ATOM 1708 C CA . GLN B 1 69 ? -0.87 16.25 -1.695 1 94.5 69 GLN B CA 1
ATOM 1709 C C . GLN B 1 69 ? -0.997 17.047 -0.398 1 94.5 69 GLN B C 1
ATOM 1711 O O . GLN B 1 69 ? -1.998 16.922 0.312 1 94.5 69 GLN B O 1
ATOM 1716 N N . LYS B 1 70 ? 0.032 17.797 -0.169 1 83.44 70 LYS B N 1
ATOM 1717 C CA . LYS B 1 70 ? 0.078 18.5 1.107 1 83.44 70 LYS B CA 1
ATOM 1718 C C . LYS B 1 70 ? 0.002 17.531 2.279 1 83.44 70 LYS B C 1
ATOM 1720 O O . LYS B 1 70 ? 0.862 16.656 2.426 1 83.44 70 LYS B O 1
ATOM 1725 N N . SER B 1 71 ? -0.988 17.625 3.076 1 80.94 71 SER B N 1
ATOM 1726 C CA . SER B 1 71 ? -1.068 16.75 4.238 1 80.94 71 SER B CA 1
ATOM 1727 C C . SER B 1 71 ? -2.057 15.609 4.004 1 80.94 71 SER B C 1
ATOM 1729 O O . SER B 1 71 ? -2.496 14.961 4.953 1 80.94 71 SER B O 1
ATOM 1731 N N . ARG B 1 72 ? -2.348 15.43 2.791 1 95.19 72 ARG B N 1
ATOM 1732 C CA . ARG B 1 72 ? -3.215 14.305 2.453 1 95.19 72 ARG B CA 1
ATOM 1733 C C . ARG B 1 72 ? -2.422 13.188 1.786 1 95.19 72 ARG B C 1
ATOM 1735 O O . ARG B 1 72 ? -1.57 13.445 0.933 1 95.19 72 ARG B O 1
ATOM 1742 N N . VAL B 1 73 ? -2.666 12.055 2.209 1 98.31 73 VAL B N 1
ATOM 1743 C CA . VAL B 1 73 ? -1.995 10.883 1.656 1 98.31 73 VAL B CA 1
ATOM 1744 C C . VAL B 1 73 ? -3.033 9.836 1.244 1 98.31 73 VAL B C 1
ATOM 1746 O O . VAL B 1 73 ? -3.922 9.492 2.027 1 98.31 73 VAL B O 1
ATOM 1749 N N . LEU B 1 74 ? -3.053 9.406 0.063 1 98.69 74 LEU B N 1
ATOM 1750 C CA . LEU B 1 74 ? -3.828 8.273 -0.432 1 98.69 74 LEU B CA 1
ATOM 1751 C C . LEU B 1 74 ? -2.908 7.141 -0.874 1 98.69 74 LEU B C 1
ATOM 1753 O O . LEU B 1 74 ? -2 7.348 -1.682 1 98.69 74 LEU B O 1
ATOM 1757 N N . VAL B 1 75 ? -3.082 6.027 -0.299 1 98.62 75 VAL B N 1
ATOM 1758 C CA . VAL B 1 75 ? -2.348 4.836 -0.706 1 98.62 75 VAL B CA 1
ATOM 1759 C C . VAL B 1 75 ? -3.33 3.742 -1.12 1 98.62 75 VAL B C 1
ATOM 1761 O O . VAL B 1 75 ? -4.301 3.469 -0.41 1 98.62 75 VAL B O 1
ATOM 1764 N N . LYS B 1 76 ? -3.152 3.154 -2.307 1 98.44 76 LYS B N 1
ATOM 1765 C CA . LYS B 1 76 ? -3.945 2.033 -2.805 1 98.44 76 LYS B CA 1
ATOM 1766 C C . LYS B 1 76 ? -3.049 0.893 -3.277 1 98.44 76 LYS B C 1
ATOM 1768 O O . LYS B 1 76 ? -2.123 1.107 -4.062 1 98.44 76 LYS B O 1
ATOM 1773 N N . ASN B 1 77 ? -3.283 -0.223 -2.752 1 98.25 77 ASN B N 1
ATOM 1774 C CA . ASN B 1 77 ? -2.602 -1.429 -3.209 1 98.25 77 ASN B CA 1
ATOM 1775 C C . ASN B 1 77 ? -3.588 -2.475 -3.715 1 98.25 77 ASN B C 1
ATOM 1777 O O . ASN B 1 77 ? -4.613 -2.73 -3.076 1 98.25 77 ASN B O 1
ATOM 1781 N N . ILE B 1 78 ? -3.27 -3.014 -4.762 1 98.62 78 ILE B N 1
ATOM 1782 C CA . ILE B 1 78 ? -4.051 -4.109 -5.324 1 98.62 78 ILE B CA 1
ATOM 1783 C C . ILE B 1 78 ? -3.133 -5.281 -5.664 1 98.62 78 ILE B C 1
ATOM 1785 O O . ILE B 1 78 ? -2.119 -5.102 -6.344 1 98.62 78 ILE B O 1
ATOM 1789 N N . SER B 1 79 ? -3.447 -6.414 -5.184 1 97.94 79 SER B N 1
ATOM 1790 C CA . SER B 1 79 ? -2.742 -7.648 -5.516 1 97.94 79 SER B CA 1
ATOM 1791 C C . SER B 1 79 ? -3.701 -8.703 -6.051 1 97.94 79 SER B C 1
ATOM 1793 O O . SER B 1 79 ? -4.703 -9.023 -5.406 1 97.94 79 SER B O 1
ATOM 1795 N N . LEU B 1 80 ? -3.375 -9.203 -7.156 1 98.12 80 LEU B N 1
ATOM 1796 C CA . LEU B 1 80 ? -4.184 -10.234 -7.793 1 98.12 80 LEU B CA 1
ATOM 1797 C C . LEU B 1 80 ? -3.34 -11.461 -8.133 1 98.12 80 LEU B C 1
ATOM 1799 O O . LEU B 1 80 ? -2.342 -11.352 -8.852 1 98.12 80 LEU B O 1
ATOM 1803 N N . ILE B 1 81 ? -3.701 -12.508 -7.539 1 97.12 81 ILE B N 1
ATOM 1804 C CA . ILE B 1 81 ? -3.121 -13.797 -7.922 1 97.12 81 ILE B CA 1
ATOM 1805 C C . ILE B 1 81 ? -4.16 -14.633 -8.664 1 97.12 81 ILE B C 1
ATOM 1807 O O . ILE B 1 81 ? -5.047 -15.227 -8.047 1 97.12 81 ILE B O 1
ATOM 1811 N N . GLN B 1 82 ? -4.043 -14.789 -9.875 1 95.56 82 GLN B N 1
ATOM 1812 C CA . GLN B 1 82 ? -5.082 -15.375 -10.719 1 95.56 82 GLN B CA 1
ATOM 1813 C C . GLN B 1 82 ? -5.145 -16.891 -10.539 1 95.56 82 GLN B C 1
ATOM 1815 O O . GLN B 1 82 ? -6.227 -17.484 -10.539 1 95.56 82 GLN B O 1
ATOM 1820 N N . LYS B 1 83 ? -4.016 -17.469 -10.359 1 92.81 83 LYS B N 1
ATOM 1821 C CA . LYS B 1 83 ? -4.023 -18.922 -10.234 1 92.81 83 LYS B CA 1
ATOM 1822 C C . LYS B 1 83 ? -4.816 -19.375 -9.016 1 92.81 83 LYS B C 1
ATOM 1824 O O . LYS B 1 83 ? -5.531 -20.375 -9.055 1 92.81 83 LYS B O 1
ATOM 1829 N N . SER B 1 84 ? -4.66 -18.609 -8.039 1 90.25 84 SER B N 1
ATOM 1830 C CA . SER B 1 84 ? -5.371 -18.922 -6.801 1 90.25 84 SER B CA 1
ATOM 1831 C C . SER B 1 84 ? -6.695 -18.172 -6.719 1 90.25 84 SER B C 1
ATOM 1833 O O . SER B 1 84 ? -7.461 -18.359 -5.77 1 90.25 84 SER B O 1
ATOM 1835 N N . ARG B 1 85 ? -6.938 -17.281 -7.637 1 96.25 85 ARG B N 1
ATOM 1836 C CA . ARG B 1 85 ? -8.148 -16.469 -7.672 1 96.25 85 ARG B CA 1
ATOM 1837 C C . ARG B 1 85 ? -8.305 -15.656 -6.387 1 96.25 85 ARG B C 1
ATOM 1839 O O . ARG B 1 85 ? -9.375 -15.664 -5.773 1 96.25 85 ARG B O 1
ATOM 1846 N N . VAL B 1 86 ? -7.242 -15.086 -6.027 1 97.31 86 VAL B N 1
ATOM 1847 C CA . VAL B 1 86 ? -7.219 -14.266 -4.824 1 97.31 86 VAL B CA 1
ATOM 1848 C C . VAL B 1 86 ? -7.043 -12.797 -5.207 1 97.31 86 VAL B C 1
ATOM 1850 O O . VAL B 1 86 ? -6.172 -12.461 -6.012 1 97.31 86 VAL B O 1
ATOM 1853 N N . LEU B 1 87 ? -7.867 -11.961 -4.734 1 98.25 87 LEU B N 1
ATOM 1854 C CA . LEU B 1 87 ? -7.773 -10.508 -4.852 1 98.25 87 LEU B CA 1
ATOM 1855 C C . LEU B 1 87 ? -7.699 -9.859 -3.479 1 98.25 87 LEU B C 1
ATOM 1857 O O . LEU B 1 87 ? -8.516 -10.141 -2.604 1 98.25 87 LEU B O 1
ATOM 1861 N N . VAL B 1 88 ? -6.688 -9.062 -3.248 1 98.62 88 VAL B N 1
ATOM 1862 C CA . VAL B 1 88 ? -6.574 -8.242 -2.043 1 98.62 88 VAL B CA 1
ATOM 1863 C C . VAL B 1 88 ? -6.43 -6.773 -2.424 1 98.62 88 VAL B C 1
ATOM 1865 O O . VAL B 1 88 ? -5.609 -6.422 -3.273 1 98.62 88 VAL B O 1
ATOM 1868 N N . MET B 1 89 ? -7.184 -5.883 -1.853 1 98.5 89 MET B N 1
ATOM 1869 C CA . MET B 1 89 ? -7.141 -4.441 -2.064 1 98.5 89 MET B CA 1
ATOM 1870 C C . MET B 1 89 ? -7.086 -3.697 -0.735 1 98.5 89 MET B C 1
ATOM 1872 O O . MET B 1 89 ? -7.891 -3.959 0.16 1 98.5 89 MET B O 1
ATOM 1876 N N . ASN B 1 90 ? -6.164 -2.934 -0.608 1 97.94 90 ASN B N 1
ATOM 1877 C CA . ASN B 1 90 ? -6.043 -2.047 0.544 1 97.94 90 ASN B CA 1
ATOM 1878 C C . ASN B 1 90 ? -6.078 -0.58 0.128 1 97.94 90 ASN B C 1
ATOM 1880 O O . ASN B 1 90 ? -5.379 -0.177 -0.803 1 97.94 90 ASN B O 1
ATOM 1884 N N . ILE B 1 91 ? -6.84 0.128 0.782 1 98.69 91 ILE B N 1
ATOM 1885 C CA . ILE B 1 91 ? -6.91 1.569 0.568 1 98.69 91 ILE B CA 1
ATOM 1886 C C . ILE B 1 91 ? -6.746 2.299 1.9 1 98.69 91 ILE B C 1
ATOM 1888 O O . ILE B 1 91 ? -7.402 1.952 2.887 1 98.69 91 ILE B O 1
ATOM 1892 N N . SER B 1 92 ? -5.926 3.201 1.96 1 98.25 92 SER B N 1
ATOM 1893 C CA . SER B 1 92 ? -5.789 4.078 3.117 1 98.25 92 SER B CA 1
ATOM 1894 C C . SER B 1 92 ? -5.828 5.547 2.705 1 98.25 92 SER B C 1
ATOM 1896 O O . SER B 1 92 ? -5.195 5.938 1.723 1 98.25 92 SER B O 1
ATOM 1898 N N . ILE B 1 93 ? -6.539 6.281 3.371 1 98.69 93 ILE B N 1
ATOM 1899 C CA . ILE B 1 93 ? -6.613 7.727 3.184 1 98.69 93 ILE B CA 1
ATOM 1900 C C . ILE B 1 93 ? -6.336 8.43 4.508 1 98.69 93 ILE B C 1
ATOM 1902 O O . ILE B 1 93 ? -6.984 8.148 5.52 1 98.69 93 ILE B O 1
ATOM 1906 N N . ILE B 1 94 ? -5.402 9.281 4.48 1 98.06 94 ILE B N 1
ATOM 1907 C CA . ILE B 1 94 ? -5.07 10.094 5.645 1 98.06 94 ILE B CA 1
ATOM 1908 C C . ILE B 1 94 ? -5.246 11.578 5.305 1 98.06 94 ILE B C 1
ATOM 1910 O O . ILE B 1 94 ? -4.691 12.062 4.32 1 98.06 94 ILE B O 1
ATOM 1914 N N . GLN B 1 95 ? -5.945 12.242 6.047 1 95.12 95 GLN B N 1
ATOM 1915 C CA . GLN B 1 95 ? -6.148 13.68 5.914 1 95.12 95 GLN B CA 1
ATOM 1916 C C . GLN B 1 95 ? -6.215 14.352 7.285 1 95.12 95 GLN B C 1
ATOM 1918 O O . GLN B 1 95 ? -7.211 14.219 8 1 95.12 95 GLN B O 1
ATOM 1923 N N . LYS B 1 96 ? -5.145 14.969 7.586 1 87.12 96 LYS B N 1
ATOM 1924 C CA . LYS B 1 96 ? -5.027 15.523 8.93 1 87.12 96 LYS B CA 1
ATOM 1925 C C . LYS B 1 96 ? -5.16 14.43 9.992 1 87.12 96 LYS B C 1
ATOM 1927 O O . LYS B 1 96 ? -4.379 13.477 10.008 1 87.12 96 LYS B O 1
ATOM 1932 N N . SER B 1 97 ? -6.141 14.555 10.828 1 84.69 97 SER B N 1
ATOM 1933 C CA . SER B 1 97 ? -6.285 13.578 11.898 1 84.69 97 SER B CA 1
ATOM 1934 C C . SER B 1 97 ? -7.379 12.562 11.578 1 84.69 97 SER B C 1
ATOM 1936 O O . SER B 1 97 ? -7.836 11.836 12.461 1 84.69 97 SER B O 1
ATOM 1938 N N . ARG B 1 98 ?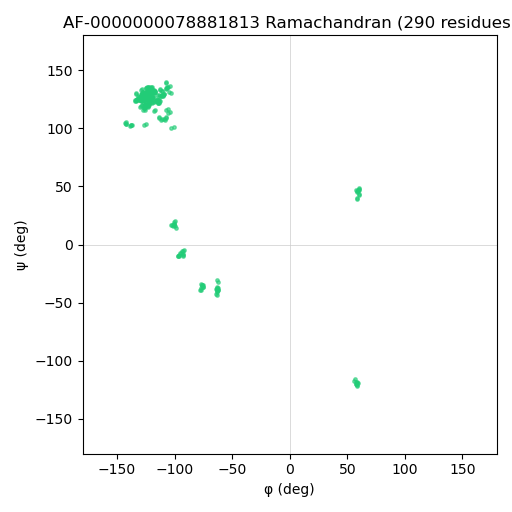 -7.734 12.539 10.383 1 95.88 98 ARG B N 1
ATOM 1939 C CA . ARG B 1 98 ? -8.703 11.539 9.953 1 95.88 98 ARG B CA 1
ATOM 1940 C C . ARG B 1 98 ? -8.016 10.422 9.172 1 95.88 98 ARG B C 1
ATOM 1942 O O . ARG B 1 98 ? -7.152 10.68 8.336 1 95.88 98 ARG B O 1
ATOM 1949 N N . VAL B 1 99 ? -8.398 9.297 9.484 1 98.31 99 VAL B N 1
ATOM 1950 C CA . VAL B 1 99 ? -7.82 8.125 8.828 1 98.31 99 VAL B CA 1
ATOM 1951 C C . VAL B 1 99 ? -8.938 7.18 8.383 1 98.31 99 VAL B C 1
ATOM 1953 O O . VAL B 1 99 ? -9.812 6.82 9.18 1 98.31 99 VAL B O 1
ATOM 1956 N N . LEU B 1 100 ? -9 6.828 7.141 1 98.62 100 LEU B N 1
ATOM 1957 C CA . LEU B 1 100 ? -9.859 5.777 6.602 1 98.62 100 LEU B CA 1
ATOM 1958 C C . LEU B 1 100 ? -9.023 4.621 6.059 1 98.62 100 LEU B C 1
ATOM 1960 O O . LEU B 1 100 ? -8.125 4.832 5.242 1 98.62 100 LEU B O 1
ATOM 1964 N N . VAL B 1 101 ? -9.25 3.49 6.547 1 98.62 101 VAL B N 1
ATOM 1965 C CA . VAL B 1 101 ? -8.609 2.285 6.031 1 98.62 101 VAL B CA 1
ATOM 1966 C C . VAL B 1 101 ? -9.672 1.281 5.594 1 98.62 101 VAL B C 1
ATOM 1968 O O . VAL B 1 101 ? -10.633 1.028 6.324 1 98.62 101 VAL B O 1
ATOM 1971 N N . LYS B 1 102 ? -9.562 0.78 4.375 1 98.19 102 LYS B N 1
ATOM 1972 C CA . LYS B 1 102 ? -10.438 -0.259 3.84 1 98.19 102 LYS B CA 1
ATOM 1973 C C . LYS B 1 102 ? -9.625 -1.415 3.26 1 98.19 102 LYS B C 1
ATOM 1975 O O . LYS B 1 102 ? -8.711 -1.201 2.459 1 98.19 102 LYS B O 1
ATOM 1980 N N . ASN B 1 103 ? -9.945 -2.539 3.729 1 98.06 103 ASN B N 1
ATOM 1981 C CA . ASN B 1 103 ? -9.352 -3.748 3.17 1 98.06 103 ASN B CA 1
ATOM 1982 C C . ASN B 1 103 ? -10.414 -4.699 2.629 1 98.06 103 ASN B C 1
ATOM 1984 O O . ASN B 1 103 ? -11.43 -4.941 3.281 1 98.06 103 ASN B O 1
ATOM 1988 N N . ILE B 1 104 ? -10.164 -5.176 1.519 1 98.5 104 ILE B N 1
ATOM 1989 C CA . ILE B 1 104 ? -11.023 -6.18 0.91 1 98.5 104 ILE B CA 1
ATOM 1990 C C . ILE B 1 104 ? -10.195 -7.379 0.462 1 98.5 104 ILE B C 1
ATOM 1992 O O . ILE B 1 104 ? -9.18 -7.215 -0.221 1 98.5 104 ILE B O 1
ATOM 1996 N N . SER B 1 105 ? -10.602 -8.516 0.85 1 97.88 105 SER B N 1
ATOM 1997 C CA . SER B 1 105 ? -9.984 -9.758 0.406 1 97.88 105 SER B CA 1
ATOM 1998 C C . SER B 1 105 ? -11.023 -10.719 -0.161 1 97.88 105 SER B C 1
ATOM 2000 O O . SER B 1 105 ? -12.031 -11.016 0.492 1 97.88 105 SER B O 1
ATOM 2002 N N . LEU B 1 106 ? -10.75 -11.148 -1.294 1 97.94 106 LEU B N 1
ATOM 2003 C CA . LEU B 1 106 ? -11.648 -12.078 -1.97 1 97.94 106 LEU B CA 1
ATOM 2004 C C . LEU B 1 106 ? -10.891 -13.336 -2.406 1 97.94 106 LEU B C 1
ATOM 2006 O O . LEU B 1 106 ? -9.906 -13.242 -3.137 1 97.94 106 LEU B O 1
ATOM 2010 N N . ILE B 1 107 ? -11.352 -14.398 -1.889 1 97.06 107 ILE B N 1
ATOM 2011 C CA . ILE B 1 107 ? -10.867 -15.695 -2.365 1 97.06 107 ILE B CA 1
ATOM 2012 C C . ILE B 1 107 ? -11.984 -16.422 -3.111 1 97.06 107 ILE B C 1
ATOM 2014 O O . ILE B 1 107 ? -12.883 -17 -2.49 1 97.06 107 ILE B O 1
ATOM 2018 N N . GLN B 1 108 ? -11.883 -16.5 -4.328 1 95.56 108 GLN B N 1
ATOM 2019 C CA . GLN B 1 108 ? -12.984 -16.969 -5.164 1 95.56 108 GLN B CA 1
ATOM 2020 C C . GLN B 1 108 ? -13.141 -18.484 -5.078 1 95.56 108 GLN B C 1
ATOM 2022 O O . GLN B 1 1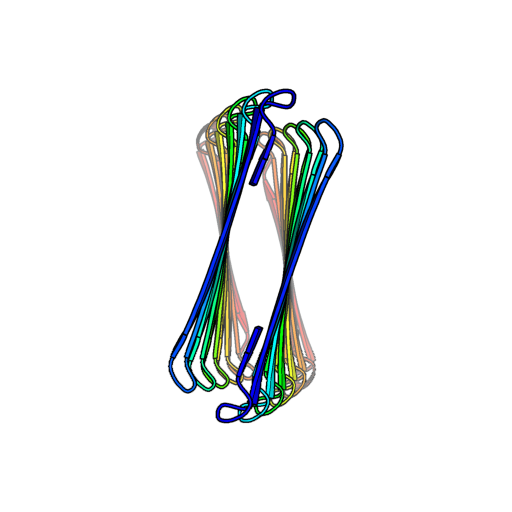08 ? -14.258 -19 -5.082 1 95.56 108 GLN B O 1
ATOM 2027 N N . LYS B 1 109 ? -12.078 -19.141 -4.953 1 92.38 109 LYS B N 1
ATOM 2028 C CA . LYS B 1 109 ? -12.172 -20.594 -4.918 1 92.38 109 LYS B CA 1
ATOM 2029 C C . LYS B 1 109 ? -12.969 -21.062 -3.701 1 92.38 109 LYS B C 1
ATOM 2031 O O . LYS B 1 109 ? -13.75 -22.016 -3.793 1 92.38 109 LYS B O 1
ATOM 2036 N N . SER B 1 110 ? -12.727 -20.391 -2.689 1 89.88 110 SER B N 1
ATOM 2037 C CA . SER B 1 110 ? -13.414 -20.734 -1.454 1 89.88 110 SER B CA 1
ATOM 2038 C C . SER B 1 110 ? -14.695 -19.922 -1.28 1 89.88 110 SER B C 1
ATOM 2040 O O . SER B 1 110 ? -15.438 -20.125 -0.318 1 89.88 110 SER B O 1
ATOM 2042 N N . ARG B 1 111 ? -14.898 -18.969 -2.127 1 95.81 111 ARG B N 1
ATOM 2043 C CA . ARG B 1 111 ? -16.062 -18.078 -2.072 1 95.81 111 ARG B CA 1
ATOM 2044 C C . ARG B 1 111 ? -16.109 -17.328 -0.744 1 95.81 111 ARG B C 1
ATOM 2046 O O . ARG B 1 111 ? -17.156 -17.297 -0.087 1 95.81 111 ARG B O 1
ATOM 2053 N N . VAL B 1 112 ? -14.977 -16.844 -0.406 1 96.88 112 VAL B N 1
ATOM 2054 C CA . VAL B 1 112 ? -14.859 -16.094 0.838 1 96.88 112 VAL B CA 1
ATOM 2055 C C . VAL B 1 112 ? -14.609 -14.625 0.529 1 96.88 112 VAL B C 1
ATOM 2057 O O . VAL B 1 112 ? -13.758 -14.297 -0.299 1 96.88 112 VAL B O 1
ATOM 2060 N N . LEU B 1 113 ? -15.297 -13.766 1.119 1 97.69 113 LEU B N 1
ATOM 2061 C CA . LEU B 1 113 ? -15.125 -12.32 1.076 1 97.69 113 LEU B CA 1
ATOM 2062 C C . LEU B 1 113 ? -14.969 -11.75 2.482 1 97.69 113 LEU B C 1
ATOM 2064 O O . LEU B 1 113 ? -15.781 -12.031 3.365 1 97.69 113 LEU B O 1
ATOM 2068 N N . VAL B 1 114 ? -13.891 -11.039 2.682 1 98 114 VAL B N 1
ATOM 2069 C CA . VAL B 1 114 ? -13.688 -10.32 3.936 1 98 114 VAL B CA 1
ATOM 2070 C C . VAL B 1 114 ? -13.469 -8.836 3.65 1 98 114 VAL B C 1
ATOM 2072 O O . VAL B 1 114 ? -12.656 -8.477 2.789 1 98 114 VAL B O 1
ATOM 2075 N N . MET B 1 115 ? -14.148 -7.98 4.352 1 97.56 115 MET B N 1
ATOM 2076 C CA . MET B 1 115 ? -14.008 -6.531 4.234 1 97.56 115 MET B CA 1
ATOM 2077 C C . MET B 1 115 ? -13.883 -5.887 5.609 1 97.56 115 MET B C 1
ATOM 2079 O O . MET B 1 115 ? -14.68 -6.156 6.504 1 97.56 115 MET B O 1
ATOM 2083 N N . ASN B 1 116 ? -12.891 -5.191 5.754 1 96.69 116 ASN B N 1
ATOM 2084 C CA . ASN B 1 116 ? -12.695 -4.398 6.961 1 96.69 116 ASN B CA 1
ATOM 2085 C C . ASN B 1 116 ? -12.633 -2.906 6.645 1 96.69 116 ASN B C 1
ATOM 2087 O O . ASN B 1 116 ? -11.906 -2.49 5.734 1 96.69 116 ASN B O 1
ATOM 2091 N N . ILE B 1 117 ? -13.352 -2.215 7.375 1 98.06 117 ILE B N 1
ATOM 2092 C CA . ILE B 1 117 ? -13.32 -0.762 7.242 1 98.06 117 ILE B CA 1
ATOM 2093 C C . ILE B 1 117 ? -13.086 -0.122 8.609 1 98.06 117 ILE B C 1
ATOM 2095 O O . ILE B 1 117 ? -13.75 -0.479 9.586 1 98.06 117 ILE B O 1
ATOM 2099 N N . SER B 1 118 ? -12.188 0.702 8.688 1 97.44 118 SER B N 1
ATOM 2100 C CA . SER B 1 118 ? -11.969 1.495 9.891 1 97.44 118 SER B CA 1
ATOM 2101 C C . SER B 1 118 ? -11.922 2.984 9.57 1 97.44 118 SER B C 1
ATOM 2103 O O . SER B 1 118 ? -11.219 3.404 8.648 1 97.44 118 SER B O 1
ATOM 2105 N N . LEU B 1 119 ? -12.641 3.703 10.297 1 98.31 119 LEU B N 1
ATOM 2106 C CA . LEU B 1 119 ? -12.656 5.156 10.188 1 98.31 119 LEU B CA 1
ATOM 2107 C C . LEU B 1 119 ? -12.336 5.801 11.539 1 98.31 119 LEU B C 1
ATOM 2109 O O . LEU B 1 119 ? -13.023 5.543 12.531 1 98.31 119 LEU B O 1
ATOM 2113 N N . ILE B 1 120 ? -11.289 6.547 11.562 1 97.25 120 ILE B N 1
ATOM 2114 C CA . ILE B 1 120 ? -10.898 7.281 12.758 1 97.25 120 ILE B CA 1
ATOM 2115 C C . ILE B 1 120 ? -11.023 8.781 12.508 1 97.25 120 ILE B C 1
ATOM 2117 O O . ILE B 1 120 ? -10.461 9.305 11.539 1 97.25 120 ILE B O 1
ATOM 2121 N N . GLN B 1 121 ? -11.672 9.414 13.344 1 94 121 GLN B N 1
ATOM 2122 C CA . GLN B 1 121 ? -11.82 10.867 13.312 1 94 121 GLN B CA 1
ATOM 2123 C C . GLN B 1 121 ? -11.805 11.453 14.727 1 94 121 GLN B C 1
ATOM 2125 O O . GLN B 1 121 ? -12.773 11.305 15.469 1 94 121 GLN B O 1
ATOM 2130 N N . LYS B 1 122 ? -10.727 12.047 15.047 1 84.75 122 LYS B N 1
ATOM 2131 C CA . LYS B 1 122 ? -10.539 12.5 16.422 1 84.75 122 LYS B CA 1
ATOM 2132 C C . LYS B 1 122 ? -10.641 11.336 17.406 1 84.75 122 LYS B C 1
ATOM 2134 O O . LYS B 1 122 ? -9.883 10.367 17.312 1 84.75 122 LYS B O 1
ATOM 2139 N N . SER B 1 123 ? -11.555 11.438 18.312 1 82.44 123 SER B N 1
ATOM 2140 C CA . SER B 1 123 ? -11.664 10.391 19.312 1 82.44 123 SER B CA 1
ATOM 2141 C C . SER B 1 123 ? -12.797 9.422 19 1 82.44 123 SER B C 1
ATOM 2143 O O . SER B 1 123 ? -13.219 8.641 19.859 1 82.44 123 SER B O 1
ATOM 2145 N N . ARG B 1 124 ? -13.195 9.461 17.812 1 93.69 124 ARG B N 1
ATOM 2146 C CA . ARG B 1 124 ? -14.219 8.516 17.391 1 93.69 124 ARG B CA 1
ATOM 2147 C C . ARG B 1 124 ? -13.633 7.438 16.484 1 93.69 124 ARG B C 1
ATOM 2149 O O . ARG B 1 124 ? -12.805 7.727 15.617 1 93.69 124 ARG B O 1
ATOM 2156 N N . VAL B 1 125 ? -14.055 6.32 16.672 1 96.94 125 VAL B N 1
ATOM 2157 C CA . VAL B 1 125 ? -13.578 5.18 15.898 1 96.94 125 VAL B CA 1
ATOM 2158 C C . VAL B 1 125 ? -14.766 4.336 15.438 1 96.94 125 VAL B C 1
ATOM 2160 O O . VAL B 1 125 ? -15.602 3.938 16.25 1 96.94 125 VAL B O 1
ATOM 2163 N N . LEU B 1 126 ? -14.891 4.129 14.164 1 97.62 126 LEU B N 1
ATOM 2164 C CA . LEU B 1 126 ? -15.836 3.18 13.578 1 97.62 126 LEU B CA 1
ATOM 2165 C C . LEU B 1 126 ? -15.102 2.014 12.93 1 97.62 126 LEU B C 1
ATOM 2167 O O . LEU B 1 126 ? -14.211 2.221 12.102 1 97.62 126 LEU B O 1
ATOM 2171 N N . VAL B 1 127 ? -15.406 0.88 13.328 1 97.12 127 VAL B N 1
ATOM 2172 C CA . VAL B 1 127 ? -14.867 -0.327 12.711 1 97.12 127 VAL B CA 1
ATOM 2173 C C . VAL B 1 127 ? -16.016 -1.219 12.234 1 97.12 127 VAL B C 1
ATOM 2175 O O . VAL B 1 127 ? -16.969 -1.47 12.984 1 97.12 127 VAL B O 1
ATOM 2178 N N . LYS B 1 128 ? -15.945 -1.608 11.023 1 96.75 128 LYS B N 1
ATOM 2179 C CA . LYS B 1 128 ? -16.906 -2.547 10.445 1 96.75 128 LYS B CA 1
ATOM 2180 C C . LYS B 1 128 ? -16.188 -3.723 9.789 1 96.75 128 LYS B C 1
ATOM 2182 O O . LYS B 1 128 ? -15.305 -3.527 8.953 1 96.75 128 LYS B O 1
ATOM 2187 N N . ASN B 1 129 ? -16.594 -4.844 10.195 1 95.69 129 ASN B N 1
ATOM 2188 C CA . ASN B 1 129 ? -16.094 -6.066 9.578 1 95.69 129 ASN B CA 1
ATOM 2189 C C . ASN B 1 129 ? -17.219 -6.879 8.953 1 95.69 129 ASN B C 1
ATOM 2191 O O . ASN B 1 129 ? -18.266 -7.086 9.586 1 95.69 129 ASN B O 1
ATOM 2195 N N . ILE B 1 130 ? -16.984 -7.25 7.812 1 97.12 130 ILE B N 1
ATOM 2196 C CA . ILE B 1 130 ? -17.938 -8.117 7.125 1 97.12 130 ILE B CA 1
ATOM 2197 C C . ILE B 1 130 ? -17.203 -9.336 6.566 1 97.12 130 ILE B C 1
ATOM 2199 O O . ILE B 1 130 ? -16.203 -9.195 5.859 1 97.12 130 ILE B O 1
ATOM 2203 N N . SER B 1 131 ? -17.688 -10.508 6.898 1 95.06 131 SER B N 1
ATOM 2204 C CA . SER B 1 131 ? -17.156 -11.75 6.352 1 95.06 131 SER B CA 1
ATOM 2205 C C . SER B 1 131 ? -18.266 -12.625 5.773 1 95.06 131 SER B C 1
ATOM 2207 O O . SER B 1 131 ? -19.281 -12.875 6.438 1 95.06 131 SER B O 1
ATOM 2209 N N . LEU B 1 132 ? -18.016 -12.961 4.617 1 96.56 132 LEU B N 1
ATOM 2210 C CA . LEU B 1 132 ? -18.984 -13.797 3.926 1 96.56 132 LEU B CA 1
ATOM 2211 C C . LEU B 1 132 ? -18.328 -15.07 3.404 1 96.56 132 LEU B C 1
ATOM 2213 O O . LEU B 1 132 ? -17.344 -15.016 2.668 1 96.56 132 LEU B O 1
ATOM 2217 N N . ILE B 1 133 ? -18.906 -16.156 3.871 1 95.25 133 ILE B N 1
ATOM 2218 C CA . ILE B 1 133 ? -18.562 -17.453 3.297 1 95.25 133 ILE B CA 1
ATOM 2219 C C . ILE B 1 133 ? -19.766 -18.047 2.559 1 95.25 133 ILE B C 1
ATOM 2221 O O . ILE B 1 133 ? -20.688 -18.547 3.184 1 95.25 133 ILE B O 1
ATOM 2225 N N . GLN B 1 134 ? -19.672 -18.078 1.37 1 93.44 134 G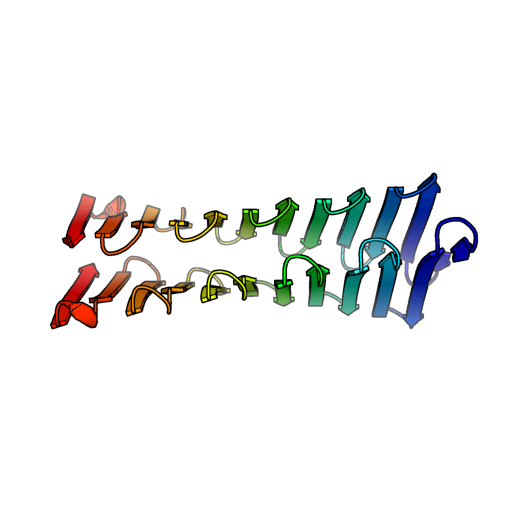LN B N 1
ATOM 2226 C CA . GLN B 1 134 ? -20.844 -18.391 0.559 1 93.44 134 GLN B CA 1
ATOM 2227 C C . GLN B 1 134 ? -21.141 -19.891 0.582 1 93.44 134 GLN B C 1
ATOM 2229 O O . GLN B 1 134 ? -22.312 -20.297 0.599 1 93.44 134 GLN B O 1
ATOM 2234 N N . LYS B 1 135 ? -20.188 -20.688 0.64 1 89.69 135 LYS B N 1
ATOM 2235 C CA . LYS B 1 135 ? -20.422 -22.125 0.607 1 89.69 135 LYS B CA 1
ATOM 2236 C C . LYS B 1 135 ? -21.234 -22.594 1.817 1 89.69 135 LYS B C 1
ATOM 2238 O O . LYS B 1 135 ? -22.094 -23.469 1.702 1 89.69 135 LYS B O 1
ATOM 2243 N N . SER B 1 136 ? -20.859 -22 2.848 1 85.56 136 SER B N 1
ATOM 2244 C CA . SER B 1 136 ? -21.547 -22.375 4.082 1 85.56 136 SER B CA 1
ATOM 2245 C C . SER B 1 136 ? -22.734 -21.469 4.348 1 85.56 136 SER B C 1
ATOM 2247 O O . SER B 1 136 ? -23.453 -21.641 5.34 1 85.56 136 SER B O 1
ATOM 2249 N N . ARG B 1 137 ? -22.922 -20.469 3.57 1 92.81 137 ARG B N 1
ATOM 2250 C CA . ARG B 1 137 ? -24 -19.5 3.732 1 92.81 137 ARG B CA 1
ATOM 2251 C C . ARG B 1 137 ? -23.906 -18.797 5.082 1 92.81 137 ARG B C 1
ATOM 2253 O O . ARG B 1 137 ? -24.906 -18.656 5.789 1 92.81 137 ARG B O 1
ATOM 2260 N N . VAL B 1 138 ? -22.688 -18.453 5.355 1 93.94 138 VAL B N 1
ATOM 2261 C CA . VAL B 1 138 ? -22.453 -17.766 6.621 1 93.94 138 VAL B CA 1
ATOM 2262 C C . VAL B 1 138 ? -22.094 -16.297 6.359 1 93.94 138 VAL B C 1
ATOM 2264 O O . VAL B 1 138 ? -21.219 -16.016 5.547 1 93.94 138 VAL B O 1
ATOM 2267 N N . LEU B 1 139 ? -22.75 -15.383 6.98 1 94.81 139 LEU B N 1
ATOM 2268 C CA . LEU B 1 139 ? -22.469 -13.953 6.996 1 94.81 139 LEU B CA 1
ATOM 2269 C C . LEU B 1 139 ? -22.266 -13.453 8.422 1 94.81 139 LEU B C 1
ATOM 2271 O O . LEU B 1 139 ? -23.156 -13.609 9.266 1 94.81 139 LEU B O 1
ATOM 2275 N N . VAL B 1 140 ? -21.094 -12.938 8.602 1 94.81 140 VAL B N 1
ATOM 2276 C CA . VAL B 1 140 ? -20.812 -12.312 9.891 1 94.81 140 VAL B CA 1
ATOM 2277 C C . VAL B 1 140 ? -20.531 -10.82 9.688 1 94.81 140 VAL B C 1
ATOM 2279 O O . VAL B 1 140 ? -19.75 -10.445 8.812 1 94.81 140 VAL B O 1
ATOM 2282 N N . MET B 1 141 ? -21.172 -10.008 10.461 1 93.12 141 MET B N 1
ATOM 2283 C CA . MET B 1 141 ? -20.953 -8.57 10.438 1 93.12 141 MET B CA 1
ATOM 2284 C C . MET B 1 141 ? -20.797 -8.016 11.844 1 93.12 141 MET B C 1
ATOM 2286 O O . MET B 1 141 ? -21.641 -8.258 12.711 1 93.12 141 MET B O 1
ATOM 2290 N N . ASN B 1 142 ? -19.75 -7.406 12.008 1 91.38 142 ASN B N 1
ATOM 2291 C CA . ASN B 1 142 ? -19.516 -6.707 13.266 1 91.38 142 ASN B CA 1
ATOM 2292 C C . ASN B 1 142 ? -19.297 -5.215 13.047 1 91.38 142 ASN B C 1
ATOM 2294 O O . ASN B 1 142 ? -18.531 -4.82 12.164 1 91.38 142 ASN B O 1
ATOM 2298 N N . ILE B 1 143 ? -19.938 -4.535 13.859 1 94.88 143 ILE B N 1
ATOM 2299 C CA . ILE B 1 143 ? -19.781 -3.084 13.812 1 94.88 143 ILE B CA 1
ATOM 2300 C C . ILE B 1 143 ? -19.484 -2.553 15.219 1 94.88 143 ILE B C 1
ATOM 2302 O O . ILE B 1 143 ? -20.156 -2.914 16.188 1 94.88 143 ILE B O 1
ATOM 2306 N N . SER B 1 144 ? -18.453 -1.9 15.297 1 92.19 144 SER B N 1
ATOM 2307 C CA . SER B 1 144 ? -18.125 -1.229 16.547 1 92.19 144 SER B CA 1
ATOM 2308 C C . SER B 1 144 ? -17.969 0.274 16.344 1 92.19 144 SER B C 1
ATOM 2310 O O . SER B 1 144 ? -17.266 0.713 15.438 1 92.19 144 SER B O 1
ATOM 2312 N N . LEU B 1 145 ? -18.594 0.987 17.234 1 94.69 145 LEU B N 1
ATOM 2313 C CA . LEU B 1 145 ? -18.5 2.441 17.234 1 94.69 145 LEU B CA 1
ATOM 2314 C C . LEU B 1 145 ? -18.078 2.949 18.609 1 94.69 145 LEU B C 1
ATOM 2316 O O . LEU B 1 145 ? -18.734 2.664 19.609 1 94.69 145 LEU B O 1
ATOM 2320 N N . ILE B 1 146 ? -16.969 3.523 18.609 1 91.06 146 ILE B N 1
ATOM 2321 C CA . ILE B 1 146 ? -16.484 4.148 19.844 1 91.06 146 ILE B CA 1
ATOM 2322 C C . ILE B 1 146 ? -16.562 5.668 19.703 1 91.06 146 ILE B C 1
ATOM 2324 O O . ILE B 1 146 ? -16.078 6.23 18.719 1 91.06 146 ILE B O 1
ATOM 2328 N N . GLN B 1 147 ? -17.047 6.223 20.719 1 85.69 147 GLN B N 1
ATOM 2329 C CA . GLN B 1 147 ? -17.156 7.68 20.719 1 85.69 147 GLN B CA 1
ATOM 2330 C C . GLN B 1 147 ? -16.625 8.273 22.016 1 85.69 147 GLN B C 1
ATOM 2332 O O . GLN B 1 147 ? -16.766 7.672 23.094 1 85.69 147 GLN B O 1
#

Sequence (294 aa):
SLIQKSRVLVMNISLIQKSRVLIVNKSLIQKSRVLVMNISLIQKSRVLVMNISLIQKSRVLVMNISLIQKSRVLVKNISLIQKSRVLVMNISIIQKSRVLVKNISLIQKSRVLVMNISLIQKSRVLVKNISLIQKSRVLVMNISLIQSLIQKSRVLVMNISLIQKSRVLIVNKSLIQKSRVLVMNISLIQKSRVLVMNISLIQKSRVLVMNISLIQKSRVLVKNISLIQKSRVLVMNISIIQKSRVLVKNISLIQKSRVLVMNISLIQKSRVLVKNISLIQKSRVLVMNISLIQ

pLDDT: mean 93.32, std 6.63, range [69.25, 98.69]

Nearest PDB structures (foldseek):
  7tcv-assembly1_XXX-2  TM=3.433E-01  e=3.015E-02  Mus musculus
  4bum-assembly1_X-2  TM=3.248E-01  e=4.072E-02  Danio rerio
  5xdn-assembly1_A  TM=3.595E-01  e=5.500E-02  Homo sapiens
  9e9r-assembly1_A  TM=6.286E-01  e=7.817E-01  Homo sapiens
  5jdp-assembly1_A  TM=3.722E-01  e=4.981E-01  Homo sapiens

Foldseek 3Di:
DADPVQRKDWDWDWDDDPQKIWIWIWIAGPVQGKIKIWIWIDDPQKIWIKIWIAGVVQRKIWIWIWIDDPQKIWIWIWIAGVVQRKIWIWIWIDDPQKIWIWIWIAGVVQRKIWIWIWIDDPQKIWIWIWIDGVVVRDIDIDIDIDD/DADPVQRKDWDWDWDDDPQKIWIWIWIAGPVQGKIKIWIWIDDPQKIWIKIWIAGVVQRKIWIWIWIDDPQKIWIWIWIAGVVQRKIWIWIWIDDPQKIWIWIWIAGVVQRKIWIWIWIDDPQKIWIWIWIDGVVVRDIDIDIDIDD

Secondary structure (DSSP, 8-state):
-EETTTTEEEEEEEEEETTEEEEEEEEEETTTTEEEEEEEEEETTEEEEEEEEEETTTTEEEEEEEEEETTEEEEEEEEEETTTTEEEEEEEEEETTEEEEEEEEEETTTTEEEEEEEEEETTEEEEEEEEEETTTTEEEEEEEEE-/-EETTTTEEEEEEEEEETTEEEEEEEEEETTTTEEEEEEEEEETTEEEEEEEEEETTTTEEEEEEEEEETTEEEEEEEEEETTTTEEEEEEEEEETTEEEEEEEEEETTTTEEEEEEEEEETTEEEEEEEEEETTTTEEEEEEEEE-

Organism: Nematostella vectensis (NCBI:txid45351)